Protein AF-A0A1C5NQP0-F1 (afdb_monomer_lite)

Foldseek 3Di:
DLVLQVVLVVVVVVCVVCVLVVQLVVQLVLLLLLLCLLCVLQVLDPVSVPSVVSSVVSNVRSPDQLVVSVVVSLVSLLVSLVSQDPLSNCLLNVVLVVLSVVLCVQCVRANPLQSVQLSCVSVLQNLQSLLLCLQPNDLSSLSSNLSSLLNNLSSNLSRVQVNPDAAPDPDPVVSSVVSSVVSNCCSVVPLLSVLLSVLSSQLSNQLNVQLPDPDVPSLLVSLVVSLVSSVVSVVVSCVPVVHDDDVVSSVVNSVSNSVSSVVCCSNPNAWDPVPWDFDWDDDPVDIDTDIDIDHDHPPPPPPPPPDPDD

Secondary structure (DSSP, 8-state):
-HHHHHHHHHHHHHHHHSHHHHHHHHHHHHHHHHHHHHHHH----TTTT-HHHHHHHHHHHHHS-HHHHHHHHHHHHHHHHHHH-HHHHHHHHHHHHHHHHHHHHH-TT-HHHHHHHHHHHHTT-THHHHHHHHHHS-TTHHHHHHHHHHHHHHHHHHHHHTTTPPP--SSHHHHHHHHHHHHHHHHHT-HHHHHHHHHHHHHHHHHHHHTTSS-TTHHHHHHHHHHHHHHHHHHHHHHHH-----HHHHHHHHHHHHHHHHHHHHHH--B-GGG-EEEEEE-SS-EEEEEE--B---------------

Sequence (310 aa):
MRLLLGIRDSLSRFYGEHDTVIRILAKFCMALCAFGMINASLGQVVILRNPLIVAALALLCAFLPSNSTVMIGAGMILIHFYGISPEAAIAGGGMLIVGMLLYFSIAPHSAVPLILTAITMHMGVPAMAAVLFGLVGGPLSAAGVIFGVFAYELTEVTNQMGGTLEATATDAAEAMMQKMTELMNAVMNNWEMLVMAIALAVLLWIVWLIRRMEIKYAWMTAAGVGLFLYVALRIAGSTFFGVSVQIVTMILDVIVAMLTAAAAQAFLFSLDYRRTENVRFEDDEYFYYVKAIPKRKVHRKKRSRRSERR

pLDDT: mean 87.23, std 13.38, range [35.28, 98.5]

Structure (mmCIF, N/CA/C/O backbone):
data_AF-A0A1C5NQP0-F1
#
_entry.id   AF-A0A1C5NQP0-F1
#
loop_
_atom_site.group_PDB
_atom_site.id
_atom_site.type_symbol
_atom_site.label_atom_id
_atom_site.label_alt_id
_atom_site.label_comp_id
_atom_site.label_asym_id
_atom_site.label_entity_id
_atom_site.label_seq_id
_atom_site.pdbx_PDB_ins_code
_atom_site.Cartn_x
_atom_site.Cartn_y
_atom_site.Cartn_z
_atom_site.occupancy
_atom_site.B_iso_or_equiv
_atom_site.auth_seq_id
_atom_site.auth_comp_id
_atom_site.auth_asym_id
_atom_site.auth_atom_id
_atom_site.pdbx_PDB_model_num
ATOM 1 N N . MET A 1 1 ? 5.255 -10.075 -28.790 1.00 58.28 1 MET A N 1
ATOM 2 C CA . MET A 1 1 ? 6.472 -9.246 -28.572 1.00 58.28 1 MET A CA 1
ATOM 3 C C . MET A 1 1 ? 6.502 -7.958 -29.403 1.00 58.28 1 MET A C 1
ATOM 5 O O . MET A 1 1 ? 6.540 -6.896 -28.805 1.00 58.28 1 MET A O 1
ATOM 9 N N . ARG A 1 2 ? 6.465 -8.001 -30.751 1.00 61.53 2 ARG A N 1
ATOM 10 C CA . ARG A 1 2 ? 6.465 -6.773 -31.587 1.00 61.53 2 ARG A CA 1
ATOM 11 C C . ARG A 1 2 ? 5.240 -5.875 -31.354 1.00 61.53 2 ARG A C 1
ATOM 13 O O . ARG A 1 2 ? 5.403 -4.666 -31.312 1.00 61.53 2 ARG A O 1
ATOM 20 N N . LEU A 1 3 ? 4.061 -6.471 -31.140 1.00 66.81 3 LEU A N 1
ATOM 21 C CA . LEU A 1 3 ? 2.824 -5.748 -30.818 1.00 66.81 3 LEU A CA 1
ATOM 22 C C . LEU A 1 3 ? 2.938 -4.984 -29.485 1.00 66.81 3 LEU A C 1
ATOM 24 O O . LEU A 1 3 ? 2.741 -3.780 -29.457 1.00 66.81 3 LEU A O 1
ATOM 28 N N . LEU A 1 4 ? 3.365 -5.664 -28.412 1.00 62.16 4 LEU A N 1
ATOM 29 C CA . LEU A 1 4 ? 3.584 -5.066 -27.085 1.00 62.16 4 LEU A CA 1
ATOM 30 C C . LEU A 1 4 ? 4.603 -3.918 -27.115 1.00 62.16 4 LEU A C 1
ATOM 32 O O . LEU A 1 4 ? 4.386 -2.888 -26.491 1.00 62.16 4 LEU A O 1
ATOM 36 N N . LEU A 1 5 ? 5.698 -4.072 -27.867 1.00 65.44 5 LEU A N 1
ATOM 37 C CA . LEU A 1 5 ? 6.701 -3.014 -28.019 1.00 65.44 5 LEU A CA 1
ATOM 38 C C . LEU A 1 5 ? 6.173 -1.826 -28.840 1.00 65.44 5 LEU A C 1
ATOM 40 O O . LEU A 1 5 ? 6.478 -0.687 -28.511 1.00 65.44 5 LEU A O 1
ATOM 44 N N . GLY A 1 6 ? 5.365 -2.076 -29.876 1.00 66.06 6 GLY A N 1
ATOM 45 C CA . GLY A 1 6 ? 4.714 -1.015 -30.652 1.00 66.06 6 GLY A CA 1
ATOM 46 C C . GLY A 1 6 ? 3.681 -0.238 -29.832 1.00 66.06 6 GLY A C 1
ATOM 47 O O . GLY A 1 6 ? 3.658 0.989 -29.893 1.00 66.06 6 GLY A O 1
ATOM 48 N N . ILE A 1 7 ? 2.887 -0.942 -29.016 1.00 66.81 7 ILE A N 1
ATOM 49 C CA . ILE A 1 7 ? 1.958 -0.335 -28.053 1.00 66.81 7 ILE A CA 1
ATOM 50 C C . ILE A 1 7 ? 2.742 0.505 -27.046 1.00 66.81 7 ILE A C 1
ATOM 52 O O . ILE A 1 7 ? 2.408 1.668 -26.863 1.00 66.81 7 ILE A O 1
ATOM 56 N N . ARG A 1 8 ? 3.823 -0.030 -26.461 1.00 69.44 8 ARG A N 1
ATOM 57 C CA . ARG A 1 8 ? 4.697 0.709 -25.539 1.00 69.44 8 ARG A CA 1
ATOM 58 C C . ARG A 1 8 ? 5.223 2.004 -26.158 1.00 69.44 8 ARG A C 1
ATOM 60 O O . ARG A 1 8 ? 5.069 3.051 -25.545 1.00 69.44 8 ARG A O 1
ATOM 67 N N . ASP A 1 9 ? 5.822 1.945 -27.349 1.00 67.25 9 ASP A N 1
ATOM 68 C CA . ASP A 1 9 ? 6.410 3.127 -27.996 1.00 67.25 9 ASP A CA 1
ATOM 69 C C . ASP A 1 9 ? 5.339 4.192 -28.309 1.00 67.25 9 ASP A C 1
ATOM 71 O O . ASP A 1 9 ? 5.604 5.389 -28.189 1.00 67.25 9 ASP A O 1
ATOM 75 N N . SER A 1 10 ? 4.122 3.770 -28.669 1.00 68.00 10 SER A N 1
ATOM 76 C CA . SER A 1 10 ? 2.980 4.672 -28.860 1.00 68.00 10 SER A CA 1
ATOM 77 C C . SER A 1 10 ? 2.501 5.277 -27.537 1.00 68.00 10 SER A C 1
ATOM 79 O O . SER A 1 10 ? 2.277 6.482 -27.459 1.00 68.00 10 SER A O 1
ATOM 81 N N . LEU A 1 11 ? 2.388 4.459 -26.488 1.00 64.31 11 LEU A N 1
ATOM 82 C CA . LEU A 1 11 ? 1.924 4.875 -25.166 1.00 64.31 11 LEU A CA 1
ATOM 83 C C . LEU A 1 11 ? 2.922 5.821 -24.492 1.00 64.31 11 LEU A C 1
ATOM 85 O O . LEU A 1 11 ? 2.514 6.800 -23.886 1.00 64.31 11 LEU A O 1
ATOM 89 N N . SER A 1 12 ? 4.228 5.578 -24.637 1.00 63.66 12 SER A N 1
ATOM 90 C CA . SER A 1 12 ? 5.273 6.465 -24.114 1.00 63.66 12 SER A CA 1
ATOM 91 C C . SER A 1 12 ? 5.278 7.831 -24.800 1.00 63.66 12 SER A C 1
ATOM 93 O O . SER A 1 12 ? 5.527 8.831 -24.135 1.00 63.66 12 SER A O 1
ATOM 95 N N . ARG A 1 13 ? 4.982 7.898 -26.107 1.00 68.62 13 ARG A N 1
ATOM 96 C CA . ARG A 1 13 ? 4.817 9.182 -26.813 1.00 68.62 13 ARG A CA 1
ATOM 97 C C . ARG A 1 13 ? 3.563 9.912 -26.359 1.00 68.62 13 ARG A C 1
ATOM 99 O O . ARG A 1 13 ? 3.653 11.077 -26.001 1.00 68.62 13 ARG A O 1
ATOM 106 N N . PHE A 1 14 ? 2.440 9.201 -26.291 1.00 66.69 14 PHE A N 1
ATOM 107 C CA . PHE A 1 14 ? 1.188 9.749 -25.777 1.00 66.69 14 PHE A CA 1
ATOM 108 C C . PHE A 1 14 ? 1.347 10.280 -24.345 1.00 66.69 14 PHE A C 1
ATOM 110 O O . PHE A 1 14 ? 0.898 11.383 -24.047 1.00 66.69 14 PHE A O 1
ATOM 117 N N . TYR A 1 15 ? 2.059 9.533 -23.493 1.00 63.78 15 TYR A N 1
ATOM 118 C CA . TYR A 1 15 ? 2.382 9.942 -22.131 1.00 63.78 15 TYR A CA 1
ATOM 119 C C . TYR A 1 15 ? 3.259 11.194 -22.100 1.00 63.78 15 TYR A C 1
ATOM 121 O O . TYR A 1 15 ? 2.971 12.104 -21.338 1.00 63.78 15 TYR A O 1
ATOM 129 N N . GLY A 1 16 ? 4.290 11.276 -22.945 1.00 65.69 16 GLY A N 1
ATOM 130 C CA . GLY A 1 16 ? 5.131 12.472 -23.041 1.00 65.69 16 GLY A CA 1
ATOM 131 C C . GLY A 1 16 ? 4.373 13.718 -23.516 1.00 65.69 16 GLY A C 1
ATOM 132 O O . GLY A 1 16 ? 4.643 14.810 -23.031 1.00 65.69 16 GLY A O 1
ATOM 133 N N . GLU A 1 17 ? 3.410 13.556 -24.426 1.00 73.31 17 GLU A N 1
ATOM 134 C CA . GLU A 1 17 ? 2.595 14.658 -24.960 1.00 73.31 17 GLU A CA 1
ATOM 135 C C . GLU A 1 17 ? 1.492 15.119 -23.987 1.00 73.31 17 GLU A C 1
ATOM 137 O O . GLU A 1 17 ? 1.162 16.301 -23.958 1.00 73.31 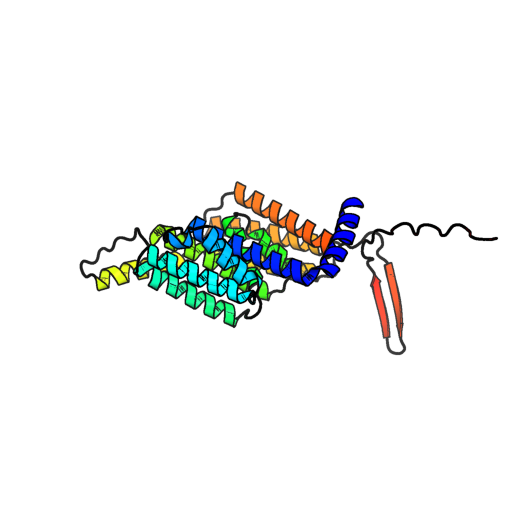17 GLU A O 1
ATOM 142 N N . HIS A 1 18 ? 0.943 14.215 -23.165 1.00 75.12 18 HIS A N 1
ATOM 143 C CA . HIS A 1 18 ? -0.211 14.477 -22.286 1.00 75.12 18 HIS A CA 1
ATOM 144 C C . HIS A 1 18 ? 0.089 14.256 -20.792 1.00 75.12 18 HIS A C 1
ATOM 146 O O . HIS A 1 18 ? -0.823 14.018 -19.998 1.00 75.12 18 HIS A O 1
ATOM 152 N N . ASP A 1 19 ? 1.358 14.339 -20.391 1.00 72.75 19 ASP A N 1
ATOM 153 C CA . ASP A 1 19 ? 1.868 13.983 -19.056 1.00 72.75 19 ASP A CA 1
ATOM 154 C C . ASP A 1 19 ? 1.068 14.635 -17.910 1.00 72.75 19 ASP A C 1
ATOM 156 O O . ASP A 1 19 ? 0.658 13.976 -16.954 1.00 72.75 19 ASP A O 1
ATOM 160 N N . THR A 1 20 ? 0.747 15.927 -18.033 1.00 74.62 20 THR A N 1
ATOM 161 C CA . THR A 1 20 ? -0.065 16.650 -17.040 1.00 74.62 20 THR A CA 1
ATOM 162 C C . THR A 1 20 ? -1.479 16.081 -16.913 1.00 74.62 20 THR A C 1
ATOM 164 O O . THR A 1 20 ? -1.934 15.833 -15.797 1.00 74.62 20 THR A O 1
ATOM 167 N N . VAL A 1 21 ? -2.159 15.824 -18.034 1.00 80.44 21 VAL A N 1
ATOM 168 C CA . VAL A 1 21 ? -3.533 15.290 -18.042 1.00 80.44 21 VAL A CA 1
ATOM 169 C C . VAL A 1 21 ? -3.559 13.875 -17.470 1.00 80.44 21 VAL A C 1
ATOM 171 O O . VAL A 1 21 ? -4.411 13.561 -16.640 1.00 80.44 21 VAL A O 1
ATOM 174 N N . ILE A 1 22 ? -2.594 13.034 -17.848 1.00 76.12 22 ILE A N 1
ATOM 175 C CA . ILE A 1 22 ? -2.514 11.651 -17.367 1.00 76.12 22 ILE A CA 1
ATOM 176 C C . ILE A 1 22 ? -2.226 11.612 -15.866 1.00 76.12 22 ILE A C 1
ATOM 178 O O . ILE A 1 22 ? -2.845 10.821 -15.156 1.00 76.12 22 ILE A O 1
ATOM 182 N N . ARG A 1 23 ? -1.349 12.483 -15.351 1.00 77.75 23 ARG A N 1
ATOM 183 C CA . ARG A 1 23 ? -1.104 12.583 -13.904 1.00 77.75 23 ARG A CA 1
ATOM 184 C C . ARG A 1 23 ? -2.352 12.990 -13.126 1.00 77.75 23 ARG A C 1
ATOM 186 O O . ARG A 1 23 ? -2.632 12.388 -12.090 1.00 77.75 23 ARG A O 1
ATOM 193 N N . ILE A 1 24 ? -3.091 13.990 -13.609 1.00 84.75 24 ILE A N 1
ATOM 194 C CA . ILE A 1 24 ? -4.342 14.435 -12.977 1.00 84.75 24 ILE A CA 1
ATOM 195 C C . ILE A 1 24 ? -5.353 13.284 -12.971 1.00 84.75 24 ILE A C 1
ATOM 197 O O . ILE A 1 24 ? -5.893 12.950 -11.917 1.00 84.75 24 ILE A O 1
ATOM 201 N N . LEU A 1 25 ? -5.545 12.621 -14.114 1.00 88.00 25 LEU A N 1
ATOM 202 C CA . LEU A 1 25 ? -6.479 11.504 -14.235 1.00 88.00 25 LEU A CA 1
ATOM 203 C C . LEU A 1 25 ? -6.081 10.314 -13.349 1.00 88.00 25 LEU A C 1
ATOM 205 O O . LEU A 1 25 ? -6.930 9.739 -12.677 1.00 88.00 25 LEU A O 1
ATOM 209 N N . ALA A 1 26 ? -4.793 9.971 -13.282 1.00 85.81 26 ALA A N 1
ATOM 210 C CA . ALA A 1 26 ? -4.306 8.893 -12.425 1.00 85.81 26 ALA A CA 1
ATOM 211 C C . ALA A 1 26 ? -4.559 9.183 -10.938 1.00 85.81 26 ALA A C 1
ATOM 213 O O . ALA A 1 26 ? -4.987 8.295 -10.201 1.00 85.81 26 ALA A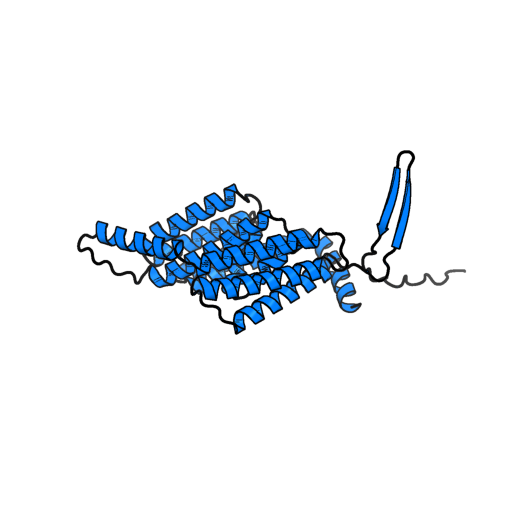 O 1
ATOM 214 N N . LYS A 1 27 ? -4.343 10.430 -10.498 1.00 90.19 27 LYS A N 1
ATOM 215 C CA . LYS A 1 27 ? -4.638 10.853 -9.121 1.00 90.19 27 LYS A CA 1
ATOM 216 C C . LYS A 1 27 ? -6.132 10.824 -8.824 1.00 90.19 27 LYS A C 1
ATOM 218 O O . LYS A 1 27 ? -6.508 10.334 -7.765 1.00 90.19 27 LYS A O 1
ATOM 223 N N . PHE A 1 28 ? -6.960 11.278 -9.766 1.00 94.00 28 PHE A N 1
ATOM 224 C CA . PHE A 1 28 ? -8.413 11.166 -9.666 1.00 94.00 28 PHE A CA 1
ATOM 225 C C . PHE A 1 28 ? -8.850 9.709 -9.483 1.00 94.00 28 PHE A C 1
ATOM 227 O O . PHE A 1 28 ? -9.529 9.396 -8.511 1.00 94.00 28 PHE A O 1
ATOM 234 N N . CYS A 1 29 ? -8.421 8.807 -10.371 1.00 94.75 29 CYS A N 1
ATOM 235 C CA . CYS A 1 29 ? -8.787 7.393 -10.306 1.00 94.75 29 CYS A CA 1
ATOM 236 C C . CYS A 1 29 ? -8.301 6.732 -9.012 1.00 94.75 29 CYS A C 1
ATOM 238 O O . CYS A 1 29 ? -9.052 5.997 -8.382 1.00 94.75 29 CYS A O 1
ATOM 240 N N . MET A 1 30 ? -7.069 7.018 -8.586 1.00 94.38 30 MET A N 1
ATOM 241 C CA . MET A 1 30 ? -6.519 6.491 -7.337 1.00 94.38 30 MET A CA 1
ATOM 242 C C . MET A 1 30 ? -7.317 6.969 -6.117 1.00 94.38 30 MET A C 1
ATOM 244 O O . MET A 1 30 ? -7.661 6.153 -5.265 1.00 94.38 30 MET A O 1
ATOM 248 N N . ALA A 1 31 ? -7.641 8.264 -6.043 1.00 96.56 31 ALA A N 1
ATOM 249 C CA . ALA A 1 31 ? -8.459 8.815 -4.966 1.00 96.56 31 ALA A CA 1
ATOM 250 C C . ALA A 1 31 ? -9.881 8.233 -4.983 1.00 96.56 31 ALA A C 1
ATOM 252 O O . ALA A 1 31 ? -10.393 7.840 -3.940 1.00 96.56 31 ALA A O 1
ATOM 253 N N . LEU A 1 32 ? -10.490 8.104 -6.165 1.00 96.81 32 LEU A N 1
ATOM 254 C CA . LEU A 1 32 ? -11.824 7.529 -6.331 1.00 96.81 32 LEU A CA 1
ATOM 255 C C . LEU A 1 32 ? -11.874 6.071 -5.858 1.00 96.81 32 LEU A C 1
ATOM 257 O O . LEU A 1 32 ? -12.787 5.706 -5.122 1.00 96.81 32 LEU A O 1
ATOM 261 N N . CYS A 1 33 ? -10.884 5.256 -6.234 1.00 96.12 33 CYS A N 1
ATOM 262 C CA . CYS A 1 33 ? -10.774 3.876 -5.765 1.00 96.12 33 CYS A CA 1
ATOM 263 C C . CYS A 1 33 ? -10.589 3.814 -4.245 1.00 96.12 33 CYS A C 1
ATOM 265 O O . CYS A 1 33 ? -11.305 3.069 -3.582 1.00 96.12 33 CYS A O 1
ATOM 267 N N . ALA A 1 34 ? -9.675 4.617 -3.689 1.00 96.25 34 ALA A N 1
ATOM 268 C CA . ALA A 1 34 ? -9.415 4.639 -2.252 1.00 96.25 34 ALA A CA 1
ATOM 269 C C . ALA A 1 34 ? -10.665 5.031 -1.450 1.00 96.25 34 ALA A C 1
ATOM 271 O O . ALA A 1 34 ? -11.071 4.313 -0.541 1.00 96.25 34 ALA A O 1
ATOM 272 N N . PHE A 1 35 ? -11.318 6.138 -1.814 1.00 96.75 35 PHE A N 1
ATOM 273 C CA . PHE A 1 35 ? -12.513 6.619 -1.117 1.00 96.75 35 PHE A CA 1
ATOM 274 C C . PHE A 1 35 ? -13.714 5.690 -1.321 1.00 96.75 35 PHE A C 1
ATOM 276 O O . PHE A 1 35 ? -14.499 5.483 -0.397 1.00 96.75 35 PHE A O 1
ATOM 283 N N . GLY A 1 36 ? -13.835 5.084 -2.506 1.00 94.88 36 GLY A N 1
ATOM 284 C CA . GLY A 1 36 ? -14.828 4.048 -2.776 1.00 94.88 36 GLY A CA 1
ATOM 285 C C . GLY A 1 36 ? -14.655 2.825 -1.872 1.00 94.88 36 GLY A C 1
ATOM 286 O O . GLY A 1 36 ? -15.639 2.346 -1.318 1.00 94.88 36 GLY A O 1
ATOM 287 N N . MET A 1 37 ? -13.419 2.360 -1.669 1.00 94.06 37 MET A N 1
ATOM 288 C CA . MET A 1 37 ? -13.118 1.219 -0.794 1.00 94.06 37 MET A CA 1
ATOM 289 C C . MET A 1 37 ? -13.332 1.530 0.686 1.00 94.06 37 MET A C 1
ATOM 291 O O . MET A 1 37 ? -13.937 0.718 1.381 1.00 94.06 37 MET A O 1
ATOM 295 N N . ILE A 1 38 ? -12.940 2.725 1.143 1.00 95.12 38 ILE A N 1
ATOM 296 C CA . ILE A 1 38 ? -13.244 3.196 2.504 1.00 95.12 38 ILE A CA 1
ATOM 297 C C . ILE A 1 38 ? -14.755 3.119 2.753 1.00 95.12 38 ILE A C 1
ATOM 299 O O . ILE A 1 38 ? -15.194 2.566 3.755 1.00 95.12 38 ILE A O 1
ATOM 303 N N . ASN A 1 39 ? -15.567 3.614 1.816 1.00 93.75 39 ASN A N 1
ATOM 304 C CA . ASN A 1 39 ? -17.022 3.562 1.941 1.00 93.75 39 ASN A CA 1
ATOM 305 C C . ASN A 1 39 ? -17.614 2.156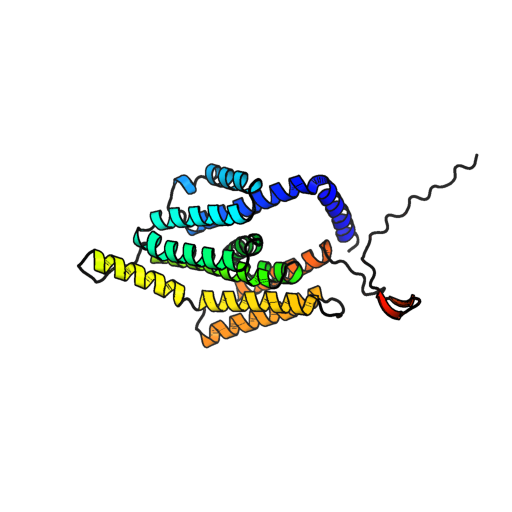 1.828 1.00 93.75 39 ASN A C 1
ATOM 307 O O . ASN A 1 39 ? -18.664 1.910 2.414 1.00 93.75 39 ASN A O 1
ATOM 311 N N . ALA A 1 40 ? -16.993 1.270 1.050 1.00 90.00 40 ALA A N 1
ATOM 312 C CA . ALA A 1 40 ? -17.444 -0.109 0.911 1.00 90.00 40 ALA A CA 1
ATOM 313 C C . ALA A 1 40 ? -17.181 -0.931 2.183 1.00 90.00 40 ALA A C 1
ATOM 315 O O . ALA A 1 40 ? -17.988 -1.797 2.502 1.00 90.00 40 ALA A O 1
ATOM 316 N N . SER A 1 41 ? -16.084 -0.650 2.895 1.00 89.50 41 SER A N 1
ATOM 317 C CA . SER A 1 41 ? -15.752 -1.306 4.166 1.00 89.50 41 SER A CA 1
ATOM 318 C C . SER A 1 41 ? -16.560 -0.721 5.331 1.00 89.50 41 SER A C 1
ATOM 320 O O . SER A 1 41 ? -17.210 -1.463 6.059 1.00 89.50 41 SER A O 1
ATOM 322 N N . LEU A 1 42 ? -16.595 0.609 5.470 1.00 90.94 42 LEU A N 1
ATOM 323 C CA . LEU A 1 42 ? -17.210 1.298 6.607 1.00 90.94 42 LEU A CA 1
ATOM 324 C C . LEU A 1 42 ? -18.696 1.635 6.362 1.00 90.94 42 LEU A C 1
ATOM 326 O O . LEU A 1 42 ? -19.598 1.002 6.905 1.00 90.94 42 LEU A O 1
ATOM 330 N N . GLY A 1 43 ? -18.978 2.638 5.528 1.00 85.88 43 GLY A N 1
ATOM 331 C CA . GLY A 1 43 ? -20.331 2.915 5.024 1.00 85.88 43 GLY A CA 1
ATOM 332 C C . GLY A 1 43 ? -21.386 3.411 6.033 1.00 85.88 43 GLY A C 1
ATOM 333 O O . GLY A 1 43 ? -22.564 3.479 5.662 1.00 85.88 43 GLY A O 1
ATOM 334 N N . GLN A 1 44 ? -21.004 3.792 7.257 1.00 88.12 44 GLN A N 1
ATOM 335 C CA . GLN A 1 44 ? -21.911 4.206 8.342 1.00 88.12 44 GLN A CA 1
ATOM 336 C C . GLN A 1 44 ? -22.539 5.575 8.074 1.00 88.12 44 GLN A C 1
ATOM 338 O O . GLN A 1 44 ? -23.724 5.789 8.334 1.00 88.12 44 GLN A O 1
ATOM 343 N N . VAL A 1 45 ? -21.769 6.517 7.520 1.00 91.19 45 VAL A N 1
ATOM 344 C CA . VAL A 1 45 ? -22.243 7.889 7.288 1.00 91.19 45 VAL A CA 1
ATOM 345 C C . VAL A 1 45 ? -22.890 8.026 5.907 1.00 91.19 45 VAL A C 1
ATOM 347 O O . VAL A 1 45 ? -22.223 7.992 4.871 1.00 91.19 45 VAL A O 1
ATOM 350 N N . VAL A 1 46 ? -24.210 8.256 5.893 1.00 89.44 46 VAL A N 1
ATOM 351 C CA . VAL A 1 46 ? -25.050 8.308 4.676 1.00 89.44 46 VAL A CA 1
ATOM 352 C C . VAL A 1 46 ? -24.568 9.345 3.658 1.00 89.44 46 VAL A C 1
ATOM 354 O O . VAL A 1 46 ? -24.552 9.062 2.461 1.00 89.44 46 VAL A O 1
ATOM 357 N N . ILE A 1 47 ? -24.147 10.529 4.115 1.00 88.56 47 ILE A N 1
ATOM 358 C CA . ILE A 1 47 ? -23.663 11.604 3.233 1.00 88.56 47 ILE A CA 1
ATOM 359 C C . ILE A 1 47 ? -22.413 11.144 2.474 1.00 88.56 47 ILE A C 1
ATOM 361 O O . ILE A 1 47 ? -22.338 11.299 1.257 1.00 88.56 47 ILE A O 1
ATOM 365 N N . LEU A 1 48 ? -21.458 10.516 3.165 1.00 88.50 48 LEU A N 1
ATOM 366 C CA . LEU A 1 48 ? -20.221 10.042 2.544 1.00 88.50 48 LEU A CA 1
ATOM 367 C C . LEU A 1 48 ? -20.442 8.845 1.618 1.00 88.50 48 LEU A C 1
ATOM 369 O O . LEU A 1 48 ? -19.625 8.623 0.731 1.00 88.50 48 LEU A O 1
ATOM 373 N N . ARG A 1 49 ? -21.564 8.127 1.746 1.00 88.94 49 ARG A N 1
ATOM 374 C CA . ARG A 1 49 ? -21.950 7.043 0.831 1.00 88.94 49 ARG A CA 1
ATOM 375 C C . ARG A 1 49 ? -22.447 7.545 -0.529 1.00 88.94 49 ARG A C 1
ATOM 377 O O . ARG A 1 49 ? -22.542 6.755 -1.467 1.00 88.94 49 ARG A O 1
ATOM 384 N N . ASN A 1 50 ? -22.769 8.834 -0.667 1.00 92.88 50 ASN A N 1
ATOM 385 C CA . ASN A 1 50 ? -23.229 9.381 -1.940 1.00 92.88 50 ASN A CA 1
ATOM 386 C C . ASN A 1 50 ? -22.082 9.375 -2.974 1.00 92.88 50 ASN A C 1
ATOM 388 O O . ASN A 1 50 ? -21.104 10.107 -2.795 1.00 92.88 50 ASN A O 1
ATOM 392 N N . PRO A 1 51 ? -22.198 8.624 -4.088 1.00 91.62 51 PRO A N 1
ATOM 393 C CA . PRO A 1 51 ? -21.121 8.498 -5.070 1.00 91.62 51 PRO A CA 1
ATOM 394 C C . PRO A 1 51 ? -20.729 9.837 -5.706 1.00 91.62 51 PRO A C 1
ATOM 396 O O . PRO A 1 51 ? -19.574 10.007 -6.089 1.00 91.62 51 PRO A O 1
ATOM 399 N N . LEU A 1 52 ? -21.646 10.809 -5.778 1.00 94.56 52 LEU A N 1
ATOM 400 C CA . LEU A 1 52 ? -21.341 12.149 -6.286 1.00 94.56 52 LEU A CA 1
ATOM 401 C C . LEU A 1 52 ? -20.414 12.919 -5.341 1.00 94.56 52 LEU A C 1
ATOM 403 O O . LEU A 1 52 ? -19.505 13.603 -5.804 1.00 94.56 52 LEU A O 1
ATOM 407 N N . ILE A 1 53 ? -20.604 12.777 -4.025 1.00 94.12 53 ILE A N 1
ATOM 408 C CA . ILE A 1 53 ? -19.744 13.414 -3.017 1.00 94.12 53 ILE A CA 1
ATOM 409 C C . ILE A 1 53 ? -18.352 12.781 -3.052 1.00 94.12 53 ILE A C 1
ATOM 411 O O . ILE A 1 53 ? -17.349 13.493 -3.082 1.00 94.12 53 ILE A O 1
ATOM 415 N N . VAL A 1 54 ? -18.282 11.453 -3.143 1.00 94.94 54 VAL A N 1
ATOM 416 C CA . VAL A 1 54 ? -17.015 10.716 -3.279 1.00 94.94 54 VAL A CA 1
ATOM 417 C C . VAL A 1 54 ? -16.270 11.125 -4.548 1.00 94.94 54 VAL A C 1
ATOM 419 O O . VAL A 1 54 ? -15.072 11.403 -4.501 1.00 94.94 54 VAL A O 1
ATOM 422 N N . ALA A 1 55 ? -16.978 11.213 -5.676 1.00 95.25 55 ALA A N 1
ATOM 423 C CA . ALA A 1 55 ? -16.402 11.653 -6.940 1.00 95.25 55 ALA A CA 1
ATOM 424 C C . ALA A 1 55 ? -15.920 13.109 -6.877 1.00 95.25 55 ALA A C 1
ATOM 426 O O . ALA A 1 55 ? -14.848 13.411 -7.397 1.00 95.25 55 ALA A O 1
ATOM 427 N N . ALA A 1 56 ? -16.654 13.999 -6.203 1.00 96.19 56 ALA A N 1
ATOM 428 C CA . ALA A 1 56 ? -16.234 15.384 -6.003 1.00 96.19 56 ALA A CA 1
ATOM 429 C C . ALA A 1 56 ? -14.958 15.483 -5.147 1.00 96.19 56 ALA A C 1
ATOM 431 O O . ALA A 1 56 ? -14.029 16.202 -5.517 1.00 96.19 56 ALA A O 1
ATOM 432 N N . LEU A 1 57 ? -14.868 14.718 -4.051 1.00 95.81 57 LEU A N 1
ATOM 433 C CA . LEU A 1 57 ? -13.658 14.641 -3.222 1.00 95.81 57 LEU A CA 1
ATOM 434 C C . LEU A 1 57 ? -12.470 14.072 -4.009 1.00 95.81 57 LEU A C 1
ATOM 436 O O . LEU A 1 57 ? -11.371 14.623 -3.957 1.00 95.81 57 LEU A O 1
ATOM 440 N N . ALA A 1 58 ? -12.683 13.010 -4.788 1.00 96.62 58 ALA A N 1
ATOM 441 C CA . ALA A 1 58 ? -11.646 12.442 -5.644 1.00 96.62 58 ALA A CA 1
ATOM 442 C C . ALA A 1 58 ? -11.178 13.436 -6.722 1.00 96.62 58 ALA A C 1
ATOM 444 O O . ALA A 1 58 ? -9.979 13.535 -7.000 1.00 96.62 58 ALA A O 1
ATOM 445 N N . LEU A 1 59 ? -12.106 14.201 -7.310 1.00 96.31 59 LEU A N 1
ATOM 446 C CA . LEU A 1 59 ? -11.801 15.238 -8.298 1.00 96.31 59 LEU A CA 1
ATOM 447 C C . LEU A 1 59 ? -10.974 16.362 -7.681 1.00 96.31 59 LEU A C 1
ATOM 449 O O . LEU A 1 59 ? -9.993 16.791 -8.284 1.00 96.31 59 LEU A O 1
ATOM 453 N N . LEU A 1 60 ? -11.306 16.781 -6.461 1.00 96.12 60 LEU A N 1
ATOM 454 C CA . LEU A 1 60 ? -10.495 17.725 -5.699 1.00 96.12 60 LEU A CA 1
ATOM 455 C C . LEU A 1 60 ? -9.062 17.183 -5.526 1.00 96.12 60 LEU A C 1
ATOM 457 O O . LEU A 1 60 ? -8.095 17.855 -5.893 1.00 96.12 60 LEU A O 1
ATOM 461 N N . CYS A 1 61 ? -8.907 15.931 -5.082 1.00 94.81 61 CYS A N 1
ATOM 462 C CA . CYS A 1 61 ? -7.599 15.277 -4.925 1.00 94.81 61 CYS A CA 1
ATOM 463 C C . CYS A 1 61 ? -6.774 15.187 -6.220 1.00 94.81 61 CYS A C 1
ATOM 465 O O . CYS A 1 61 ? -5.541 15.147 -6.163 1.00 94.81 61 CYS A O 1
ATOM 467 N N . ALA A 1 62 ? -7.415 15.199 -7.391 1.00 92.12 62 ALA A N 1
ATOM 468 C CA . ALA A 1 62 ? -6.725 15.190 -8.679 1.00 92.12 62 ALA A CA 1
ATOM 469 C C . ALA A 1 62 ? -5.788 16.403 -8.845 1.00 92.12 62 ALA A C 1
ATOM 471 O O . ALA A 1 62 ? -4.692 16.276 -9.405 1.00 92.12 62 ALA A O 1
ATOM 472 N N . PHE A 1 63 ? -6.168 17.553 -8.280 1.00 91.88 63 PHE A N 1
ATOM 473 C CA . PHE A 1 63 ? -5.418 18.809 -8.365 1.00 91.88 63 PHE A CA 1
ATOM 474 C C . PHE A 1 63 ? -4.482 19.053 -7.168 1.00 91.88 63 PHE A C 1
ATOM 476 O O . PHE A 1 63 ? -3.481 19.749 -7.319 1.00 91.88 63 PHE A O 1
ATOM 483 N N . LEU A 1 64 ? -4.734 18.439 -6.006 1.00 92.06 64 LEU A N 1
ATOM 484 C CA . LEU A 1 64 ? -3.917 18.619 -4.792 1.00 92.06 64 LEU A CA 1
ATOM 485 C C . LEU A 1 64 ? -2.679 17.705 -4.749 1.00 92.06 64 LEU A C 1
ATOM 487 O O . LEU A 1 64 ? -2.670 16.666 -5.402 1.00 92.06 64 LEU A O 1
ATOM 491 N N . PRO A 1 65 ? -1.630 18.010 -3.964 1.00 89.88 65 PRO A N 1
ATOM 492 C CA . PRO A 1 65 ? -0.518 17.082 -3.735 1.00 89.88 65 PRO A CA 1
ATOM 493 C C . PRO A 1 65 ? -0.995 15.687 -3.297 1.00 89.88 65 PRO A C 1
ATOM 495 O O . PRO A 1 65 ? -1.987 15.555 -2.586 1.00 89.88 65 PRO A O 1
ATOM 498 N N . SER A 1 66 ? -0.280 14.622 -3.677 1.00 85.88 66 SER A N 1
ATOM 499 C CA . SER A 1 66 ? -0.724 13.242 -3.405 1.00 85.88 66 SER A CA 1
ATOM 500 C C . SER A 1 66 ? -0.940 12.952 -1.910 1.00 85.88 66 SER A C 1
ATOM 502 O O . SER A 1 66 ? -1.848 12.205 -1.558 1.00 85.88 66 SER A O 1
ATOM 504 N N . ASN A 1 67 ? -0.182 13.598 -1.018 1.00 91.12 67 ASN A N 1
ATOM 505 C CA . ASN A 1 67 ? -0.376 13.491 0.434 1.00 91.12 67 ASN A CA 1
ATOM 506 C C . ASN A 1 67 ? -1.726 14.042 0.907 1.00 91.12 67 ASN A C 1
ATOM 508 O O . ASN A 1 67 ? -2.265 13.564 1.900 1.00 91.12 67 ASN A O 1
ATOM 512 N N . SER A 1 68 ? -2.308 15.009 0.198 1.00 92.06 68 SER A N 1
ATOM 513 C CA . SER A 1 68 ? -3.643 15.514 0.521 1.00 92.06 68 SER A CA 1
ATOM 514 C C . SER A 1 68 ? -4.711 14.438 0.330 1.00 92.06 68 SER A C 1
ATOM 516 O O . SER A 1 68 ? -5.696 14.441 1.055 1.00 92.06 68 SER A O 1
ATOM 518 N N . THR A 1 69 ? -4.501 13.481 -0.583 1.00 95.00 69 THR A N 1
ATOM 519 C CA . THR A 1 69 ? -5.408 12.327 -0.739 1.00 95.00 69 THR A CA 1
ATOM 520 C C . THR A 1 69 ? -5.386 11.447 0.509 1.00 95.00 69 THR A C 1
ATOM 522 O O . THR A 1 69 ? -6.435 11.033 0.986 1.00 95.00 69 THR A O 1
ATOM 525 N N . VAL A 1 70 ? -4.196 11.225 1.079 1.00 95.50 70 VAL A N 1
ATOM 526 C CA . VAL A 1 70 ? -4.010 10.478 2.333 1.00 95.50 70 VAL A CA 1
ATOM 527 C C . VAL A 1 70 ? -4.701 11.202 3.494 1.00 95.50 70 VAL A C 1
ATOM 529 O O . VAL A 1 70 ? -5.444 10.582 4.247 1.00 95.50 70 VAL A O 1
ATOM 532 N N . MET A 1 71 ? -4.541 12.526 3.587 1.00 95.25 71 MET A N 1
ATOM 533 C CA . MET A 1 71 ? -5.181 13.348 4.621 1.00 95.25 71 MET A CA 1
ATOM 534 C C . MET A 1 71 ? -6.716 13.333 4.530 1.00 95.25 71 MET A C 1
ATOM 536 O O . MET A 1 71 ? -7.396 13.146 5.535 1.00 95.25 71 MET A O 1
ATOM 540 N N . ILE A 1 72 ? -7.264 13.504 3.321 1.00 96.50 72 ILE A N 1
ATOM 541 C CA . ILE A 1 72 ? -8.714 13.481 3.078 1.00 96.50 72 ILE A CA 1
ATOM 542 C C . ILE A 1 72 ? -9.274 12.082 3.356 1.00 96.50 72 ILE A C 1
ATOM 544 O O . ILE A 1 72 ? -10.303 11.965 4.016 1.00 96.50 72 ILE A O 1
ATOM 548 N N . GLY A 1 73 ? -8.575 11.025 2.930 1.00 96.38 73 GLY A N 1
ATOM 549 C CA . GLY A 1 73 ? -8.949 9.642 3.230 1.00 96.38 73 GLY A CA 1
ATOM 550 C C . GLY A 1 73 ? -8.975 9.355 4.731 1.00 96.38 73 GLY A C 1
ATOM 551 O O . GLY A 1 73 ? -9.951 8.800 5.224 1.00 96.38 73 GLY A O 1
ATOM 552 N N . ALA A 1 74 ? -7.966 9.807 5.479 1.00 96.44 74 ALA A N 1
ATOM 553 C CA . ALA A 1 74 ? -7.963 9.685 6.936 1.00 96.44 74 ALA A CA 1
ATOM 554 C C . ALA A 1 74 ? -9.116 10.463 7.587 1.00 96.44 74 ALA A C 1
ATOM 556 O O . ALA A 1 74 ? -9.770 9.942 8.485 1.00 96.44 74 ALA A O 1
ATOM 557 N N . GLY A 1 75 ? -9.428 11.666 7.095 1.00 96.44 75 GLY A N 1
ATOM 558 C CA . GLY A 1 75 ? -10.608 12.417 7.530 1.00 96.44 75 GLY A CA 1
ATOM 559 C C . GLY A 1 75 ? -11.917 11.658 7.287 1.00 96.44 75 GLY A C 1
ATOM 560 O O . GLY A 1 75 ? -12.771 11.615 8.168 1.00 96.44 75 GLY A O 1
ATOM 561 N N . MET A 1 76 ? -12.060 11.003 6.130 1.00 96.25 76 MET A N 1
ATOM 562 C CA . MET A 1 76 ? -13.218 10.148 5.847 1.00 96.25 76 MET A CA 1
ATOM 563 C C . MET A 1 76 ? -13.314 8.960 6.811 1.00 96.25 76 MET A C 1
ATOM 565 O O . MET A 1 76 ? -14.402 8.685 7.312 1.00 96.25 76 MET A O 1
ATOM 569 N N . ILE A 1 77 ? -12.195 8.283 7.092 1.00 97.06 77 ILE A N 1
ATOM 570 C CA . ILE A 1 77 ? -12.149 7.170 8.053 1.00 97.06 77 ILE A CA 1
ATOM 571 C C . ILE A 1 77 ? -12.570 7.654 9.447 1.00 97.06 77 ILE A C 1
ATOM 573 O O . ILE A 1 77 ? -13.425 7.031 10.067 1.00 97.06 77 ILE A O 1
ATOM 577 N N . LEU A 1 78 ? -12.058 8.801 9.912 1.00 96.31 78 LEU A N 1
ATOM 578 C CA . LEU A 1 78 ? -12.430 9.385 11.209 1.00 96.31 78 LEU A CA 1
ATOM 579 C C . LEU A 1 78 ? -13.930 9.689 11.314 1.00 96.31 78 LEU A C 1
ATOM 581 O O . LEU A 1 78 ? -14.548 9.396 12.337 1.00 96.31 78 LEU A O 1
ATOM 585 N N . ILE A 1 79 ? -14.523 10.258 10.261 1.00 96.12 79 ILE A N 1
ATOM 586 C CA . ILE A 1 79 ? -15.962 10.558 10.226 1.00 96.12 79 ILE A CA 1
ATOM 587 C C . ILE A 1 79 ? -16.788 9.269 10.322 1.00 96.12 79 ILE A C 1
ATOM 589 O O . ILE A 1 79 ? -17.782 9.229 11.046 1.00 96.12 79 ILE A O 1
ATOM 593 N N . HIS A 1 80 ? -16.377 8.209 9.629 1.00 95.44 80 HIS A N 1
ATOM 594 C CA . HIS A 1 80 ? -17.046 6.911 9.715 1.00 95.44 80 HIS A CA 1
ATOM 595 C C . HIS A 1 80 ? -16.846 6.229 11.068 1.00 95.44 80 HIS A C 1
ATOM 597 O O . HIS A 1 80 ? -17.812 5.691 11.596 1.00 95.44 80 HIS A O 1
ATOM 603 N N . PHE A 1 81 ? -15.658 6.311 11.674 1.00 95.50 81 PHE A N 1
ATOM 604 C CA . PHE A 1 81 ? -15.430 5.807 13.033 1.00 95.50 81 PHE A CA 1
ATOM 605 C C . PHE A 1 81 ? -16.349 6.485 14.049 1.00 95.50 81 PHE A C 1
ATOM 607 O O . PHE A 1 81 ? -16.935 5.805 14.884 1.00 95.50 81 PHE A O 1
ATOM 614 N N . TYR A 1 82 ? -16.560 7.796 13.923 1.00 93.75 82 TYR A N 1
ATOM 615 C CA . TYR A 1 82 ? -17.561 8.507 14.722 1.00 93.75 82 TYR A CA 1
ATOM 616 C C . TYR A 1 82 ? -18.994 8.043 14.444 1.00 93.75 82 TYR A C 1
ATOM 618 O O . TYR A 1 82 ? -19.812 7.990 15.358 1.00 93.75 82 TYR A O 1
ATOM 626 N N . GLY A 1 83 ? -19.293 7.666 13.200 1.00 92.25 83 GLY A N 1
ATOM 627 C CA . GLY A 1 83 ? -20.561 7.034 12.838 1.00 92.25 83 GLY A CA 1
ATOM 628 C C . GLY A 1 83 ? -20.765 5.635 13.434 1.00 92.25 83 GLY A C 1
ATOM 629 O O . GLY A 1 83 ? -21.912 5.210 13.541 1.00 92.25 83 GLY A O 1
ATOM 630 N N . ILE A 1 84 ? -19.694 4.930 13.819 1.00 91.62 84 ILE A N 1
ATOM 631 C CA . ILE A 1 84 ? -19.766 3.640 14.524 1.00 91.62 84 ILE A CA 1
ATOM 632 C C . ILE A 1 84 ? -20.082 3.873 16.002 1.00 91.62 84 ILE A C 1
ATOM 634 O O . ILE A 1 84 ? -21.103 3.403 16.500 1.00 91.62 84 ILE A O 1
ATOM 638 N N . SER A 1 85 ? -19.191 4.576 16.705 1.00 90.81 85 SER A N 1
ATOM 639 C CA . SER A 1 85 ? -19.332 4.909 18.124 1.00 90.81 85 SER A CA 1
ATOM 640 C C . SER A 1 85 ? -18.307 5.979 18.540 1.00 90.81 85 SER A C 1
ATOM 642 O O . SER A 1 85 ? -17.245 6.105 17.916 1.00 90.81 85 SER A O 1
ATOM 644 N N . PRO A 1 86 ? -18.572 6.763 19.603 1.00 89.69 86 PRO A N 1
ATOM 645 C CA . PRO A 1 86 ? -17.587 7.701 20.147 1.00 89.69 86 PRO A CA 1
ATOM 646 C C . PRO A 1 86 ? -16.272 7.023 20.560 1.00 89.69 86 PRO A C 1
ATOM 648 O O . PRO A 1 86 ? -15.193 7.577 20.351 1.00 89.69 86 PRO A O 1
ATOM 651 N N . GLU A 1 87 ? -16.344 5.812 21.107 1.00 89.38 87 GLU A N 1
ATOM 652 C CA . GLU A 1 87 ? -15.192 5.022 21.537 1.00 89.38 87 GLU A CA 1
ATOM 653 C C . GLU A 1 87 ? -14.329 4.605 20.345 1.00 89.38 87 GLU A C 1
ATOM 655 O O . GLU A 1 87 ? -13.107 4.770 20.386 1.00 89.38 87 GLU A O 1
ATOM 660 N N . ALA A 1 88 ? -14.955 4.143 19.257 1.00 91.38 88 ALA A N 1
ATOM 661 C CA . ALA A 1 88 ? -14.270 3.820 18.008 1.00 91.38 88 ALA A CA 1
ATOM 662 C C . ALA A 1 88 ? -13.570 5.048 17.407 1.00 91.38 88 ALA A C 1
ATOM 664 O O . ALA A 1 88 ? -12.429 4.952 16.947 1.00 91.38 88 ALA A O 1
ATOM 665 N N . ALA A 1 89 ? -14.212 6.219 17.456 1.00 93.19 89 ALA A N 1
ATOM 666 C CA . ALA A 1 89 ? -13.613 7.465 16.988 1.00 93.19 89 ALA A CA 1
ATOM 667 C C . ALA A 1 89 ? -12.359 7.848 17.776 1.00 93.19 89 ALA A C 1
ATOM 669 O O . ALA A 1 89 ? -11.367 8.260 17.177 1.00 93.19 89 ALA A O 1
ATOM 670 N N . ILE A 1 90 ? -12.381 7.710 19.103 1.00 93.00 90 ILE A N 1
ATOM 671 C CA . ILE A 1 90 ? -11.243 8.111 19.936 1.00 93.00 90 ILE A CA 1
ATOM 672 C C . ILE A 1 90 ? -10.126 7.071 19.858 1.00 93.00 90 ILE A C 1
ATOM 674 O O . ILE A 1 90 ? -8.986 7.430 19.566 1.00 93.00 90 ILE A O 1
ATOM 678 N N . ALA A 1 91 ? -10.429 5.792 20.083 1.00 93.69 91 ALA A N 1
ATOM 679 C CA . ALA A 1 91 ? -9.418 4.737 20.077 1.00 93.69 91 ALA A CA 1
ATOM 680 C C . ALA A 1 91 ? -8.884 4.482 18.659 1.00 93.69 91 ALA A C 1
ATOM 682 O O . ALA A 1 91 ? -7.692 4.663 18.403 1.00 93.69 91 ALA A O 1
ATOM 683 N N . GLY A 1 92 ? -9.763 4.151 17.709 1.00 94.75 92 GLY A N 1
ATOM 684 C CA . GLY A 1 92 ? -9.372 3.902 16.322 1.00 94.75 92 GLY A CA 1
ATOM 685 C C . GLY A 1 92 ? -8.824 5.157 15.641 1.00 94.75 92 GLY A C 1
ATOM 686 O O . GLY A 1 92 ? -7.784 5.116 14.982 1.00 94.75 92 GLY A O 1
ATOM 687 N N . GLY A 1 93 ? -9.467 6.308 15.846 1.00 95.56 93 GLY A N 1
ATOM 688 C CA . GLY A 1 93 ? -9.004 7.570 15.269 1.00 95.56 93 GLY A CA 1
ATOM 689 C C . GLY A 1 93 ? -7.693 8.070 15.870 1.00 95.56 93 GLY A C 1
ATOM 690 O O . GLY A 1 93 ? -6.831 8.550 15.134 1.00 95.56 93 GLY A O 1
ATOM 691 N N . GLY A 1 94 ? -7.488 7.891 17.176 1.00 96.38 94 GLY A N 1
ATOM 692 C CA . GLY A 1 94 ? -6.213 8.172 17.834 1.00 96.38 94 GLY A CA 1
ATOM 693 C C . GLY A 1 94 ? -5.076 7.335 17.249 1.00 96.38 94 GLY A C 1
ATOM 694 O O . GLY A 1 94 ? -4.035 7.883 16.877 1.00 96.38 94 GLY A O 1
ATOM 695 N N . MET A 1 95 ? -5.296 6.028 17.070 1.00 96.81 95 MET A N 1
ATOM 696 C CA . MET A 1 95 ? -4.329 5.137 16.420 1.00 96.81 95 MET A CA 1
ATOM 697 C C . MET A 1 95 ? -4.044 5.550 14.970 1.00 96.81 95 MET A C 1
ATOM 699 O O . MET A 1 95 ? -2.881 5.568 14.560 1.00 96.81 95 MET A O 1
ATOM 703 N N . LEU A 1 96 ? -5.072 5.941 14.209 1.00 97.25 96 LEU A N 1
ATOM 704 C CA . LEU A 1 96 ? -4.908 6.440 12.843 1.00 97.25 96 LEU A CA 1
ATOM 705 C C . LEU A 1 96 ? -4.039 7.702 12.810 1.00 97.25 96 LEU A C 1
ATOM 707 O O . LEU A 1 96 ? -3.102 7.779 12.017 1.00 97.25 96 LEU A O 1
ATOM 711 N N . ILE A 1 97 ? -4.313 8.677 13.681 1.00 96.81 97 ILE A N 1
ATOM 712 C CA . ILE A 1 97 ? -3.552 9.932 13.757 1.00 96.81 97 ILE A CA 1
ATOM 713 C C . ILE A 1 97 ? -2.089 9.651 14.107 1.00 96.81 97 ILE A C 1
ATOM 715 O O . ILE A 1 97 ? -1.196 10.148 13.418 1.00 96.81 97 ILE A O 1
ATOM 719 N N . VAL A 1 98 ? -1.827 8.823 15.122 1.00 96.75 98 VAL A N 1
ATOM 720 C CA . VAL A 1 98 ? -0.457 8.436 15.499 1.00 96.75 98 VAL A CA 1
ATOM 721 C C . VAL A 1 98 ? 0.249 7.740 14.336 1.00 96.75 98 VAL A C 1
ATOM 723 O O . VAL A 1 98 ? 1.367 8.121 13.984 1.00 96.75 98 VAL A O 1
ATOM 726 N N . GLY A 1 99 ? -0.410 6.778 13.684 1.00 95.44 99 GLY A N 1
ATOM 727 C CA . GLY A 1 99 ? 0.142 6.092 12.516 1.00 95.44 99 GLY A CA 1
ATOM 728 C C . GLY A 1 99 ? 0.481 7.057 11.376 1.00 95.44 99 GLY A C 1
ATOM 729 O O . GLY A 1 99 ? 1.545 6.961 10.770 1.00 95.44 99 GLY A O 1
ATOM 730 N N . MET A 1 100 ? -0.369 8.051 11.131 1.00 93.81 100 MET A N 1
ATOM 731 C CA . MET A 1 100 ? -0.157 9.059 10.089 1.00 93.81 100 MET A CA 1
ATOM 732 C C . MET A 1 100 ? 1.002 10.004 10.419 1.00 93.81 100 MET A C 1
ATOM 734 O O . MET A 1 100 ? 1.798 10.322 9.534 1.00 93.81 100 MET A O 1
ATOM 738 N N . LEU A 1 101 ? 1.147 10.414 11.682 1.00 95.00 101 LEU A N 1
ATOM 739 C CA . LEU A 1 101 ? 2.291 11.212 12.136 1.00 95.00 101 LEU A CA 1
ATOM 740 C C . LEU A 1 101 ? 3.611 10.448 11.963 1.00 95.00 101 LEU A C 1
ATOM 742 O O . LEU A 1 101 ? 4.588 11.009 11.461 1.00 95.00 101 LEU A O 1
ATOM 746 N N . LEU A 1 102 ? 3.635 9.161 12.319 1.00 95.00 102 LEU A N 1
ATOM 747 C CA . LEU A 1 102 ? 4.802 8.295 12.118 1.00 95.00 102 LEU A CA 1
ATOM 748 C C . LEU A 1 102 ? 5.107 8.082 10.631 1.00 95.00 102 LEU A C 1
ATOM 750 O O . LEU A 1 102 ? 6.259 8.118 10.208 1.00 95.00 102 LEU A O 1
ATOM 754 N N . TYR A 1 103 ? 4.080 7.897 9.812 1.00 93.75 103 TYR A N 1
ATOM 755 C CA . TYR A 1 103 ? 4.253 7.739 8.378 1.00 93.75 103 TYR A CA 1
ATOM 756 C C . TYR A 1 103 ? 4.842 8.994 7.718 1.00 93.75 103 TYR A C 1
ATOM 758 O O . TYR A 1 103 ? 5.824 8.901 6.975 1.00 93.75 103 TYR A O 1
ATOM 766 N N . PHE A 1 104 ? 4.280 10.173 8.000 1.00 92.38 104 PHE A N 1
ATOM 767 C CA . PHE A 1 104 ? 4.761 11.424 7.415 1.00 92.38 104 PHE A CA 1
ATOM 768 C C . PHE A 1 104 ? 6.135 11.843 7.943 1.00 92.38 104 PHE A C 1
ATOM 770 O O . PHE A 1 104 ? 6.849 12.537 7.221 1.00 92.38 104 PHE A O 1
ATOM 777 N N . SER A 1 105 ? 6.543 11.402 9.138 1.00 92.06 105 SER A N 1
ATOM 778 C CA . SER A 1 105 ? 7.905 11.641 9.631 1.00 92.06 105 SER A CA 1
ATOM 779 C C . SER A 1 105 ? 8.956 10.802 8.892 1.00 92.06 105 SER A C 1
ATOM 781 O O . SER A 1 105 ? 10.068 11.277 8.671 1.00 92.06 105 SER A O 1
ATOM 783 N N . ILE A 1 106 ? 8.601 9.592 8.445 1.00 90.38 106 ILE A N 1
ATOM 784 C CA . ILE A 1 106 ? 9.513 8.683 7.731 1.00 90.38 106 ILE A CA 1
ATOM 785 C C . ILE A 1 106 ? 9.526 8.959 6.220 1.00 90.38 106 ILE A C 1
ATOM 787 O O . ILE A 1 106 ? 10.583 8.938 5.587 1.00 90.38 106 ILE A O 1
ATOM 791 N N . ALA A 1 107 ? 8.355 9.181 5.616 1.00 88.50 107 ALA A N 1
ATOM 792 C CA . ALA A 1 107 ? 8.187 9.236 4.163 1.00 88.50 107 ALA A CA 1
ATOM 793 C C . ALA A 1 107 ? 7.327 10.439 3.701 1.00 88.50 107 ALA A C 1
ATOM 795 O O . ALA A 1 107 ? 6.324 10.251 3.001 1.00 88.50 107 ALA A O 1
ATOM 796 N N . PRO A 1 108 ? 7.736 11.690 4.006 1.00 80.56 108 PRO A N 1
ATOM 797 C CA . PRO A 1 108 ? 6.927 12.903 3.819 1.00 80.56 108 PRO A CA 1
ATOM 798 C C . PRO A 1 108 ? 6.545 13.212 2.368 1.00 80.56 108 PRO A C 1
ATOM 800 O O . PRO A 1 108 ? 5.658 14.022 2.138 1.00 80.56 108 PRO A O 1
ATOM 803 N N . HIS A 1 109 ? 7.175 12.596 1.367 1.00 77.50 109 HIS A N 1
ATOM 804 C CA . HIS A 1 109 ? 6.892 12.855 -0.052 1.00 77.50 109 HIS A CA 1
ATOM 805 C C . HIS A 1 109 ? 6.341 11.635 -0.803 1.00 77.50 109 HIS A C 1
ATOM 807 O O . HIS A 1 109 ? 6.320 11.629 -2.033 1.00 77.50 109 HIS A O 1
ATOM 813 N N . SER A 1 110 ? 5.911 10.585 -0.095 1.00 82.88 110 SER A N 1
ATOM 814 C CA . SER A 1 110 ? 5.638 9.284 -0.713 1.00 82.88 110 SER A CA 1
ATOM 815 C C . SER A 1 110 ? 4.250 8.719 -0.390 1.00 82.88 110 SER A C 1
ATOM 817 O O . SER A 1 110 ? 4.170 7.584 0.072 1.00 82.88 110 SER A O 1
ATOM 819 N N . ALA A 1 111 ? 3.168 9.448 -0.702 1.00 88.75 111 ALA A N 1
ATOM 820 C CA . ALA A 1 111 ? 1.766 9.016 -0.515 1.00 88.75 111 ALA A CA 1
ATOM 821 C C . ALA A 1 111 ? 1.345 7.740 -1.266 1.00 88.75 111 ALA A C 1
ATOM 823 O O . ALA A 1 111 ? 0.549 6.948 -0.766 1.00 88.75 111 ALA A O 1
ATOM 824 N N . VAL A 1 112 ? 1.840 7.554 -2.492 1.00 92.19 112 VAL A N 1
ATOM 825 C CA . VAL A 1 112 ? 1.302 6.546 -3.425 1.00 92.19 112 VAL A CA 1
ATOM 826 C C . VAL A 1 112 ? 1.450 5.105 -2.906 1.00 92.19 112 VAL A C 1
ATOM 828 O O . VAL A 1 112 ? 0.471 4.367 -3.001 1.00 92.19 112 VAL A O 1
ATOM 831 N N . PRO A 1 113 ? 2.589 4.690 -2.307 1.00 94.75 113 PRO A N 1
ATOM 832 C CA . PRO A 1 113 ? 2.703 3.377 -1.679 1.00 94.75 113 PRO A CA 1
ATOM 833 C C . PRO A 1 113 ? 1.665 3.083 -0.600 1.00 94.75 113 PRO A C 1
ATOM 835 O O . PRO A 1 113 ? 1.168 1.964 -0.562 1.00 94.75 113 PRO A O 1
ATOM 838 N N . LEU A 1 114 ? 1.297 4.067 0.223 1.00 96.12 114 LEU A N 1
ATOM 839 C CA . LEU A 1 114 ? 0.278 3.876 1.256 1.00 96.12 114 LEU A CA 1
ATOM 840 C C . LEU A 1 114 ? -1.094 3.641 0.632 1.00 96.12 114 LEU A C 1
ATOM 842 O O . LEU A 1 114 ? -1.727 2.621 0.899 1.00 96.12 114 LEU A O 1
ATOM 846 N N . ILE A 1 115 ? -1.513 4.550 -0.252 1.00 96.31 115 ILE A N 1
ATOM 847 C CA . ILE A 1 115 ? -2.837 4.488 -0.881 1.00 96.31 115 ILE A CA 1
ATOM 848 C C . ILE A 1 115 ? -2.984 3.202 -1.692 1.00 96.31 115 ILE A C 1
ATOM 850 O O . ILE A 1 115 ? -3.972 2.486 -1.555 1.00 96.31 115 ILE A O 1
ATOM 854 N N . LEU A 1 116 ? -1.994 2.896 -2.534 1.00 95.38 116 LEU A N 1
ATOM 855 C CA . LEU A 1 116 ? -2.079 1.736 -3.406 1.00 95.38 116 LEU A CA 1
ATOM 856 C C . LEU A 1 116 ? -2.050 0.438 -2.599 1.00 95.38 116 LEU A C 1
ATOM 858 O O . LEU A 1 116 ? -2.802 -0.466 -2.929 1.00 95.38 116 LEU A O 1
ATOM 862 N N . THR A 1 117 ? -1.257 0.358 -1.525 1.00 97.00 117 THR A N 1
ATOM 863 C CA . THR A 1 117 ? -1.247 -0.840 -0.673 1.00 97.00 117 THR A CA 1
ATOM 864 C C . THR A 1 117 ? -2.611 -1.073 -0.032 1.00 97.00 117 THR A C 1
ATOM 866 O O . THR A 1 117 ? -3.135 -2.180 -0.143 1.00 97.00 117 THR A O 1
ATOM 869 N N . ALA A 1 118 ? -3.230 -0.035 0.540 1.00 96.00 118 ALA A N 1
ATOM 870 C CA . ALA A 1 118 ? -4.576 -0.137 1.106 1.00 96.00 118 ALA A CA 1
ATOM 871 C C . ALA A 1 118 ? -5.611 -0.589 0.055 1.00 96.00 118 ALA A C 1
ATOM 873 O O . ALA A 1 118 ? -6.404 -1.493 0.313 1.00 96.00 118 ALA A O 1
ATOM 874 N N . ILE A 1 119 ? -5.546 -0.043 -1.168 1.00 96.56 119 ILE A N 1
ATOM 875 C CA . ILE A 1 119 ? -6.396 -0.485 -2.286 1.00 96.56 119 ILE A CA 1
ATOM 876 C C . ILE A 1 119 ? -6.177 -1.973 -2.588 1.00 96.56 119 ILE A C 1
ATOM 878 O O . ILE A 1 119 ? -7.130 -2.738 -2.724 1.00 96.56 119 ILE A O 1
ATOM 882 N N . THR A 1 120 ? -4.921 -2.408 -2.685 1.00 96.56 120 THR A N 1
ATOM 883 C CA . THR A 1 120 ? -4.604 -3.804 -3.011 1.00 96.56 120 THR A CA 1
ATOM 884 C C . THR A 1 120 ? -4.964 -4.792 -1.909 1.00 96.56 120 THR A C 1
ATOM 886 O O . THR A 1 120 ? -5.297 -5.932 -2.229 1.00 96.56 120 THR A O 1
ATOM 889 N N . MET A 1 121 ? -4.958 -4.357 -0.644 1.00 95.94 121 MET A N 1
ATOM 890 C CA . MET A 1 121 ? -5.451 -5.147 0.486 1.00 95.94 121 MET A CA 1
ATOM 891 C C . MET A 1 121 ? -6.950 -5.426 0.330 1.00 95.94 121 MET A C 1
ATOM 893 O O . MET A 1 121 ? -7.343 -6.589 0.321 1.00 95.94 121 MET A O 1
ATOM 897 N N . HIS A 1 122 ? -7.768 -4.399 0.058 1.00 93.62 122 HIS A N 1
ATOM 898 C CA . HIS A 1 122 ? -9.205 -4.582 -0.207 1.00 93.62 122 HIS A CA 1
ATOM 899 C C . HIS A 1 122 ? -9.496 -5.465 -1.430 1.00 93.62 122 HIS A C 1
ATOM 901 O O . HIS A 1 122 ? -10.523 -6.136 -1.480 1.00 93.62 122 HIS A O 1
ATOM 907 N N . MET A 1 123 ? -8.609 -5.478 -2.430 1.00 93.19 123 MET A N 1
ATOM 908 C CA . MET A 1 123 ? -8.747 -6.339 -3.612 1.00 93.19 123 MET A CA 1
ATOM 909 C C . MET A 1 123 ? -8.274 -7.784 -3.383 1.00 93.19 123 MET A C 1
ATOM 911 O O . MET A 1 123 ? -8.420 -8.609 -4.285 1.00 93.19 123 MET A O 1
ATOM 915 N N . GLY A 1 124 ? -7.666 -8.090 -2.233 1.00 93.75 124 GLY A N 1
ATOM 916 C CA . GLY A 1 124 ? -7.074 -9.400 -1.953 1.00 93.75 124 GLY A CA 1
ATOM 917 C C . GLY A 1 124 ? -5.801 -9.703 -2.753 1.00 93.75 124 GLY A C 1
ATOM 918 O O . GLY A 1 124 ? -5.457 -10.871 -2.918 1.00 93.75 124 GLY A O 1
ATOM 919 N N . VAL A 1 125 ? -5.112 -8.674 -3.266 1.00 96.44 125 VAL A N 1
ATOM 920 C CA . VAL A 1 125 ? -3.862 -8.807 -4.044 1.00 96.44 125 VAL A CA 1
ATOM 921 C C . VAL A 1 125 ? -2.721 -7.907 -3.523 1.00 96.44 125 VAL A C 1
ATOM 923 O O . VAL A 1 125 ? -2.124 -7.141 -4.290 1.00 96.44 125 VAL A O 1
ATOM 926 N N . PRO A 1 126 ? -2.410 -7.932 -2.213 1.00 96.19 126 PRO A N 1
ATOM 927 C CA . PRO A 1 126 ? -1.475 -6.987 -1.604 1.00 96.19 126 PRO A CA 1
ATOM 928 C C . PRO A 1 126 ? -0.021 -7.104 -2.088 1.00 96.19 126 PRO A C 1
ATOM 930 O O . PRO A 1 126 ? 0.700 -6.096 -2.105 1.00 96.19 126 PRO A O 1
ATOM 933 N N . ALA A 1 127 ? 0.432 -8.278 -2.540 1.00 97.56 127 ALA A N 1
ATOM 934 C CA . ALA A 1 127 ? 1.786 -8.444 -3.070 1.00 97.56 127 ALA A CA 1
ATOM 935 C C . ALA A 1 127 ? 2.018 -7.618 -4.347 1.00 97.56 127 ALA A C 1
ATOM 937 O O . ALA A 1 127 ? 3.161 -7.241 -4.639 1.00 97.56 127 ALA A O 1
ATOM 938 N N . MET A 1 128 ? 0.949 -7.264 -5.075 1.00 96.69 128 MET A N 1
ATOM 939 C CA . MET A 1 128 ? 1.018 -6.382 -6.243 1.00 96.69 128 MET A CA 1
ATOM 940 C C . MET A 1 128 ? 1.698 -5.044 -5.920 1.00 96.69 128 MET A C 1
ATOM 942 O O . MET A 1 128 ? 2.597 -4.618 -6.654 1.00 96.69 128 MET A O 1
ATOM 946 N N . ALA A 1 129 ? 1.294 -4.384 -4.830 1.00 95.81 129 ALA A N 1
ATOM 947 C CA . ALA A 1 129 ? 1.844 -3.087 -4.448 1.00 95.81 129 ALA A CA 1
ATOM 948 C C . ALA A 1 129 ? 3.327 -3.209 -4.063 1.00 95.81 129 ALA A C 1
ATOM 950 O O . ALA A 1 129 ? 4.169 -2.470 -4.581 1.00 95.81 129 ALA A O 1
ATOM 951 N N . ALA A 1 130 ? 3.667 -4.186 -3.218 1.00 97.50 130 ALA A N 1
ATOM 952 C CA . ALA A 1 130 ? 5.038 -4.408 -2.760 1.00 97.50 130 ALA A CA 1
ATOM 953 C C . ALA A 1 130 ? 6.007 -4.717 -3.916 1.00 97.50 130 ALA A C 1
ATOM 955 O O . ALA A 1 130 ? 7.098 -4.145 -3.969 1.00 97.50 130 ALA A O 1
ATOM 956 N N . VAL A 1 131 ? 5.603 -5.550 -4.884 1.00 97.75 131 VAL A N 1
ATOM 957 C CA . VAL A 1 131 ? 6.404 -5.826 -6.090 1.00 97.75 131 VAL A CA 1
ATOM 958 C C . VAL A 1 131 ? 6.583 -4.569 -6.937 1.00 97.75 131 VAL A C 1
ATOM 960 O O . VAL A 1 131 ? 7.703 -4.269 -7.360 1.00 97.75 131 VAL A O 1
ATOM 963 N N . LEU A 1 132 ? 5.510 -3.809 -7.173 1.00 95.19 132 LEU A N 1
ATOM 964 C CA . LEU A 1 132 ? 5.572 -2.598 -7.990 1.00 95.19 132 LEU A CA 1
ATOM 965 C C . LEU A 1 132 ? 6.543 -1.568 -7.397 1.00 95.19 132 LEU A C 1
ATOM 967 O O . LEU A 1 132 ? 7.423 -1.068 -8.107 1.00 95.19 132 LEU A O 1
ATOM 971 N N . PHE A 1 133 ? 6.429 -1.278 -6.099 1.00 94.81 133 PHE A N 1
ATOM 972 C CA . PHE A 1 133 ? 7.319 -0.326 -5.429 1.00 94.81 133 PHE A CA 1
ATOM 973 C C . PHE A 1 133 ? 8.716 -0.892 -5.178 1.00 94.81 133 PHE A C 1
ATOM 975 O O . PHE A 1 133 ? 9.678 -0.127 -5.184 1.00 94.81 133 PHE A O 1
ATOM 982 N N . GLY A 1 134 ? 8.862 -2.210 -5.064 1.00 95.00 134 GLY A N 1
ATOM 983 C CA . GLY A 1 134 ? 10.167 -2.861 -5.062 1.00 95.00 134 GLY A CA 1
ATOM 984 C C . GLY A 1 134 ? 10.909 -2.629 -6.377 1.00 95.00 134 GLY A C 1
ATOM 985 O O . GLY A 1 134 ? 12.093 -2.300 -6.353 1.00 95.00 134 GLY A O 1
ATOM 986 N N . LEU A 1 135 ? 10.215 -2.740 -7.519 1.00 93.38 135 LEU A N 1
ATOM 987 C CA . LEU A 1 135 ? 10.784 -2.592 -8.866 1.00 93.38 135 LEU A CA 1
ATOM 988 C C . LEU A 1 135 ? 11.032 -1.137 -9.282 1.00 93.38 135 LEU A C 1
ATOM 990 O O . LEU A 1 135 ? 12.083 -0.830 -9.853 1.00 93.38 135 LEU A O 1
ATOM 994 N N . VAL A 1 136 ? 10.065 -0.254 -9.035 1.00 89.69 136 VAL A N 1
ATOM 995 C CA . VAL A 1 136 ? 10.069 1.128 -9.553 1.00 89.69 136 VAL A CA 1
ATOM 996 C C . VAL A 1 136 ? 10.425 2.147 -8.469 1.00 89.69 136 VAL A C 1
ATOM 998 O O . VAL A 1 136 ? 11.012 3.184 -8.770 1.00 89.69 136 VAL A O 1
ATOM 1001 N N . GLY A 1 137 ? 10.099 1.848 -7.213 1.00 87.25 137 GLY A N 1
ATOM 1002 C CA . GLY A 1 137 ? 10.288 2.731 -6.066 1.00 87.25 137 GLY A CA 1
ATOM 1003 C C . GLY A 1 137 ? 11.607 2.520 -5.322 1.00 87.25 137 GLY A C 1
ATOM 1004 O O . GLY A 1 137 ? 12.573 1.941 -5.831 1.00 87.25 137 GLY A O 1
ATOM 1005 N N . GLY A 1 138 ? 11.655 3.035 -4.096 1.00 87.94 138 GLY A N 1
ATOM 1006 C CA . GLY A 1 138 ? 12.811 2.956 -3.205 1.00 87.94 138 GLY A CA 1
ATOM 1007 C C . GLY A 1 138 ? 12.533 2.109 -1.961 1.00 87.94 138 GLY A C 1
ATOM 1008 O O . GLY A 1 138 ? 11.391 1.722 -1.722 1.00 87.94 138 GLY A O 1
ATOM 1009 N N . PRO A 1 139 ? 13.549 1.872 -1.116 1.00 89.69 139 PRO A N 1
ATOM 1010 C CA . PRO A 1 139 ? 13.381 1.083 0.104 1.00 89.69 139 PRO A CA 1
ATOM 1011 C C . PRO A 1 139 ? 12.463 1.793 1.115 1.00 89.69 139 PRO A C 1
ATOM 1013 O O . PRO A 1 139 ? 11.717 1.133 1.831 1.00 89.69 139 PRO A O 1
ATOM 1016 N N . LEU A 1 140 ? 12.426 3.137 1.106 1.00 91.81 140 LEU A N 1
ATOM 1017 C CA . LEU A 1 140 ? 11.500 3.940 1.918 1.00 91.81 140 LEU A CA 1
ATOM 1018 C C . LEU A 1 140 ? 10.024 3.708 1.557 1.00 91.81 140 LEU A C 1
ATOM 1020 O O . LEU A 1 140 ? 9.151 3.959 2.383 1.00 91.81 140 LEU A O 1
ATOM 1024 N N . SER A 1 141 ? 9.716 3.190 0.361 1.00 94.25 141 SER A N 1
ATOM 1025 C CA . SER A 1 141 ? 8.340 2.835 -0.004 1.00 94.25 141 SER A CA 1
ATOM 1026 C C . SER A 1 141 ? 7.773 1.714 0.876 1.00 94.25 141 SER A C 1
ATOM 1028 O O . SER A 1 141 ? 6.554 1.611 0.984 1.00 94.25 141 SER A O 1
ATOM 1030 N N . ALA A 1 142 ? 8.626 0.941 1.564 1.00 95.44 142 ALA A N 1
ATOM 1031 C CA . ALA A 1 142 ? 8.196 -0.026 2.573 1.00 95.44 142 ALA A CA 1
ATOM 1032 C C . ALA A 1 142 ? 7.411 0.623 3.718 1.00 95.44 142 ALA A C 1
ATOM 1034 O O . ALA A 1 142 ? 6.452 0.023 4.188 1.00 95.44 142 ALA A O 1
ATOM 1035 N N . ALA A 1 143 ? 7.749 1.856 4.119 1.00 95.44 143 ALA A N 1
ATOM 1036 C CA . ALA A 1 143 ? 6.981 2.569 5.137 1.00 95.44 143 ALA A CA 1
ATOM 1037 C C . ALA A 1 143 ? 5.530 2.756 4.678 1.00 95.44 143 ALA A C 1
ATOM 1039 O O . ALA A 1 143 ? 4.604 2.400 5.395 1.00 95.44 143 ALA A O 1
ATOM 1040 N N . GLY A 1 144 ? 5.319 3.221 3.443 1.00 95.62 144 GLY A N 1
ATOM 1041 C CA . GLY A 1 144 ? 3.967 3.352 2.903 1.00 95.62 144 GLY A CA 1
ATOM 1042 C C . GLY A 1 144 ? 3.239 2.012 2.789 1.00 95.62 144 GLY A C 1
ATOM 1043 O O . GLY A 1 144 ? 2.066 1.954 3.122 1.00 95.62 144 GLY A O 1
ATOM 1044 N N . VAL A 1 145 ? 3.924 0.928 2.412 1.00 97.06 145 VAL A N 1
ATOM 1045 C CA . VAL A 1 145 ? 3.325 -0.419 2.408 1.00 97.06 145 VAL A CA 1
ATOM 1046 C C . VAL A 1 145 ? 2.856 -0.824 3.809 1.00 97.06 145 VAL A C 1
ATOM 1048 O O . VAL A 1 145 ? 1.699 -1.192 3.979 1.00 97.06 145 VAL A O 1
ATOM 1051 N N . ILE A 1 146 ? 3.711 -0.686 4.824 1.00 97.19 146 ILE A N 1
ATOM 1052 C CA . ILE A 1 146 ? 3.382 -1.027 6.217 1.00 97.19 146 ILE A CA 1
ATOM 1053 C C . ILE A 1 146 ? 2.197 -0.194 6.717 1.00 97.19 146 ILE A C 1
ATOM 1055 O O . ILE A 1 146 ? 1.236 -0.748 7.245 1.00 97.19 146 ILE A O 1
ATOM 1059 N N . PHE A 1 147 ? 2.225 1.124 6.509 1.00 96.56 147 PHE A N 1
ATOM 1060 C CA . PHE A 1 147 ? 1.137 2.000 6.947 1.00 96.56 147 PHE A CA 1
ATOM 1061 C C . PHE A 1 147 ? -0.150 1.820 6.131 1.00 96.56 147 PHE A C 1
ATOM 1063 O O . PHE A 1 147 ? -1.234 2.062 6.653 1.00 96.56 147 PHE A O 1
ATOM 1070 N N . GLY A 1 148 ? -0.058 1.350 4.885 1.00 96.75 148 GLY A N 1
ATOM 1071 C CA . GLY A 1 148 ? -1.218 0.954 4.086 1.00 96.75 148 GLY A CA 1
ATOM 1072 C C . GLY A 1 148 ? -1.896 -0.307 4.626 1.00 96.75 148 GLY A C 1
ATOM 1073 O O . GLY A 1 148 ? -3.121 -0.337 4.710 1.00 96.75 148 GLY A O 1
ATOM 1074 N N . VAL A 1 149 ? -1.113 -1.310 5.050 1.00 97.69 149 VAL A N 1
ATOM 1075 C CA . VAL A 1 149 ? -1.633 -2.497 5.760 1.00 97.69 149 VAL A CA 1
ATOM 1076 C C . VAL A 1 149 ? -2.270 -2.083 7.083 1.00 97.69 149 VAL A C 1
ATOM 1078 O O . VAL A 1 149 ? -3.407 -2.450 7.349 1.00 97.69 149 VAL A O 1
ATOM 1081 N N . PHE A 1 150 ? -1.573 -1.266 7.877 1.00 97.31 150 PHE A N 1
ATOM 1082 C CA . PHE A 1 150 ? -2.092 -0.757 9.146 1.00 97.31 150 PHE A CA 1
ATOM 1083 C C . PHE A 1 150 ? -3.425 -0.019 8.974 1.00 97.31 150 PHE A C 1
ATOM 1085 O O . PHE A 1 150 ? -4.366 -0.294 9.706 1.00 97.31 150 PHE A O 1
ATOM 1092 N N . ALA A 1 151 ? -3.533 0.888 7.997 1.00 96.81 151 ALA A N 1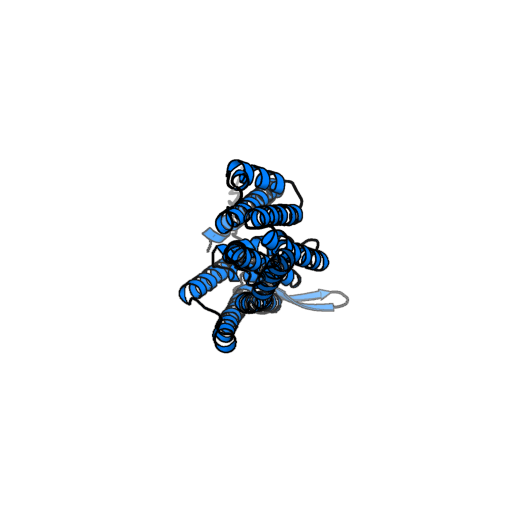
ATOM 1093 C CA . ALA A 1 151 ? -4.767 1.636 7.757 1.00 96.81 151 ALA A CA 1
ATOM 1094 C C . ALA A 1 151 ? -5.938 0.725 7.350 1.00 96.81 151 ALA A C 1
ATOM 1096 O O . ALA A 1 151 ? -7.064 0.949 7.794 1.00 96.81 151 ALA A O 1
ATOM 1097 N N . TYR A 1 152 ? -5.673 -0.301 6.534 1.00 96.62 152 TYR A N 1
ATOM 1098 C CA . TYR A 1 152 ? -6.665 -1.310 6.158 1.00 96.62 152 TYR A CA 1
ATOM 1099 C C . TYR A 1 152 ? -7.141 -2.114 7.379 1.00 96.62 152 TYR A C 1
ATOM 1101 O O . TYR A 1 152 ? -8.334 -2.141 7.666 1.00 96.62 152 TYR A O 1
ATOM 1109 N N . GLU A 1 153 ? -6.214 -2.696 8.141 1.00 95.44 153 GLU A N 1
ATOM 1110 C CA . GLU A 1 153 ? -6.531 -3.546 9.299 1.00 95.44 153 GLU A CA 1
ATOM 1111 C C . GLU A 1 153 ? -7.214 -2.755 10.419 1.00 95.44 153 GLU A C 1
ATOM 1113 O O . GLU A 1 153 ? -8.189 -3.213 11.006 1.00 95.44 153 GLU A O 1
ATOM 1118 N N . LEU A 1 154 ? -6.762 -1.525 10.676 1.00 96.25 154 LEU A N 1
ATOM 1119 C CA . LEU A 1 154 ? -7.407 -0.622 11.626 1.00 96.25 154 LEU A CA 1
ATOM 1120 C C . LEU A 1 154 ? -8.857 -0.328 11.229 1.00 96.25 154 LEU A C 1
ATOM 1122 O O . LEU A 1 154 ? -9.722 -0.224 12.097 1.00 96.25 154 LEU A O 1
ATOM 1126 N N . THR A 1 155 ? -9.119 -0.191 9.929 1.00 95.50 155 THR A N 1
ATOM 1127 C CA . THR A 1 155 ? -10.466 0.047 9.411 1.00 95.50 155 THR A CA 1
ATOM 1128 C C . THR A 1 155 ? -11.344 -1.187 9.595 1.00 95.50 155 THR A C 1
ATOM 1130 O O . THR A 1 155 ? -12.438 -1.065 10.141 1.00 95.50 155 THR A O 1
ATOM 1133 N N . GLU A 1 156 ? -10.852 -2.369 9.219 1.00 93.75 156 GLU A N 1
ATOM 1134 C CA . GLU A 1 156 ? -11.583 -3.634 9.360 1.00 93.75 156 GLU A CA 1
ATOM 1135 C C . GLU A 1 156 ? -11.877 -3.980 10.825 1.00 93.75 156 GLU A C 1
ATOM 1137 O O . GLU A 1 156 ? -13.032 -4.221 11.176 1.00 93.75 156 GLU A O 1
ATOM 1142 N N . VAL A 1 157 ? -10.875 -3.926 11.707 1.00 93.31 157 VAL A N 1
ATOM 1143 C CA . VAL A 1 157 ? -11.051 -4.242 13.136 1.00 93.31 157 VAL A CA 1
ATOM 1144 C C . VAL A 1 157 ? -12.024 -3.264 13.797 1.00 93.31 157 VAL A C 1
ATOM 1146 O O . VAL A 1 157 ? -12.943 -3.681 14.504 1.00 93.31 157 VAL A O 1
ATOM 1149 N N . THR A 1 158 ? -11.876 -1.961 13.535 1.00 94.00 158 THR A N 1
ATOM 1150 C CA . THR A 1 158 ? -12.792 -0.945 14.080 1.00 94.00 158 THR A CA 1
ATOM 1151 C C . THR A 1 158 ? -14.212 -1.125 13.559 1.00 94.00 158 THR A C 1
ATOM 1153 O O . THR A 1 158 ? -15.157 -0.972 14.328 1.00 94.00 158 THR A O 1
ATOM 1156 N N . ASN A 1 159 ? -14.385 -1.489 12.289 1.00 92.19 159 ASN A N 1
ATOM 1157 C CA . ASN A 1 159 ? -15.703 -1.753 11.720 1.00 92.19 159 ASN A CA 1
ATOM 1158 C C . ASN A 1 159 ? -16.381 -2.975 12.354 1.00 92.19 159 ASN A C 1
ATOM 1160 O O . ASN A 1 159 ? -17.568 -2.933 12.668 1.00 92.19 159 ASN A O 1
ATOM 1164 N N . GLN A 1 160 ? -15.621 -4.052 12.561 1.00 89.56 160 GLN A N 1
ATOM 1165 C CA . GLN A 1 160 ? -16.136 -5.311 13.096 1.00 89.56 160 GLN A CA 1
ATOM 1166 C C . GLN A 1 160 ? -16.450 -5.232 14.594 1.00 89.56 160 GLN A C 1
ATOM 1168 O O . GLN A 1 160 ? -17.430 -5.824 15.035 1.00 89.56 160 GLN A O 1
ATOM 1173 N N . MET A 1 161 ? -15.633 -4.515 15.371 1.00 86.88 161 MET A N 1
ATOM 1174 C CA . MET A 1 161 ? -15.738 -4.495 16.836 1.00 86.88 161 MET A CA 1
ATOM 1175 C C . MET A 1 161 ? -16.342 -3.201 17.389 1.00 86.88 161 MET A C 1
ATOM 1177 O O . MET A 1 161 ? -17.019 -3.219 18.414 1.00 86.88 161 MET A O 1
ATOM 1181 N N . GLY A 1 162 ? -16.120 -2.060 16.736 1.00 77.31 162 GLY A N 1
ATOM 1182 C CA . GLY A 1 162 ? -16.350 -0.740 17.331 1.00 77.31 162 GLY A CA 1
ATOM 1183 C C . GLY A 1 162 ? -17.797 -0.453 17.745 1.00 77.31 162 GLY A C 1
ATOM 1184 O O . GLY A 1 162 ? -18.017 0.358 18.643 1.00 77.31 162 GLY A O 1
ATOM 1185 N N . GLY A 1 163 ? -18.776 -1.114 17.118 1.00 75.94 163 GLY A N 1
ATOM 1186 C CA . GLY A 1 163 ? -20.201 -0.979 17.445 1.00 75.94 163 GLY A CA 1
ATOM 1187 C C . GLY A 1 163 ? -20.774 -2.112 18.301 1.00 75.94 163 GLY A C 1
ATOM 1188 O O . GLY A 1 163 ? -21.904 -2.000 18.768 1.00 75.94 163 GLY A O 1
ATOM 1189 N N . THR A 1 164 ? -20.029 -3.201 18.501 1.00 80.81 164 THR A N 1
ATOM 1190 C CA . THR A 1 164 ? -20.529 -4.440 19.128 1.00 80.81 164 THR A CA 1
ATOM 1191 C C . THR A 1 164 ? -19.869 -4.753 20.466 1.00 80.81 164 THR A C 1
ATOM 1193 O O . THR A 1 164 ? -20.246 -5.724 21.112 1.00 80.81 164 THR A O 1
ATOM 1196 N N . LEU A 1 165 ? -18.875 -3.964 20.883 1.00 80.56 165 LEU A N 1
ATOM 1197 C CA . LEU A 1 165 ? -18.210 -4.134 22.172 1.00 80.56 165 LEU A CA 1
ATOM 1198 C C . LEU A 1 165 ? -19.184 -3.856 23.325 1.00 80.56 165 LEU A C 1
ATOM 1200 O O . LEU A 1 165 ? -19.741 -2.757 23.455 1.00 80.56 165 LEU A O 1
ATOM 1204 N N . GLU A 1 166 ? -19.356 -4.855 24.185 1.00 79.00 166 GLU A N 1
ATOM 1205 C CA . GLU A 1 166 ? -20.119 -4.770 25.426 1.00 79.00 166 GLU A CA 1
ATOM 1206 C C . GLU A 1 166 ? -19.157 -4.551 26.595 1.00 79.00 166 GLU A C 1
ATOM 1208 O O . GLU A 1 166 ? -18.117 -5.193 26.682 1.00 79.00 166 GLU A O 1
ATOM 1213 N N . ALA A 1 167 ? -19.494 -3.623 27.490 1.00 80.12 167 ALA A N 1
ATOM 1214 C CA . ALA A 1 167 ? -18.704 -3.376 28.689 1.00 80.12 167 ALA A CA 1
ATOM 1215 C C . ALA A 1 167 ? -19.319 -4.118 29.877 1.00 80.12 167 ALA A C 1
ATOM 1217 O O . ALA A 1 167 ? -20.540 -4.227 29.983 1.00 80.12 167 ALA A O 1
ATOM 1218 N N . THR A 1 168 ? -18.470 -4.585 30.789 1.00 79.19 168 THR A N 1
ATOM 1219 C CA . THR A 1 168 ? -18.912 -5.235 32.036 1.00 79.19 168 THR A CA 1
ATOM 1220 C C . THR A 1 168 ? -19.042 -4.241 33.188 1.00 79.19 168 THR A C 1
ATOM 1222 O O . THR A 1 168 ? -19.740 -4.518 34.164 1.00 79.19 168 THR A O 1
ATOM 1225 N N . ALA A 1 169 ? -18.388 -3.080 33.080 1.00 79.88 169 ALA A N 1
ATOM 1226 C CA . ALA A 1 169 ? -18.480 -2.012 34.063 1.00 79.88 169 ALA A CA 1
ATOM 1227 C C . ALA A 1 169 ? -19.872 -1.363 34.083 1.00 79.88 169 ALA A C 1
ATOM 1229 O O . ALA A 1 169 ? -20.476 -1.089 33.045 1.00 79.88 169 ALA A O 1
ATOM 1230 N N . THR A 1 170 ? -20.358 -1.079 35.291 1.00 77.62 170 THR A N 1
ATOM 1231 C CA . THR A 1 170 ? -21.614 -0.352 35.521 1.00 77.62 170 THR A CA 1
ATOM 1232 C C . THR A 1 170 ? -21.443 1.162 35.436 1.00 77.62 170 THR A C 1
ATOM 1234 O O . THR A 1 170 ? -22.407 1.863 35.140 1.00 77.62 170 THR A O 1
ATOM 1237 N N . ASP A 1 171 ? -20.237 1.671 35.711 1.00 91.44 171 ASP A N 1
ATOM 1238 C CA . ASP A 1 171 ? -19.916 3.086 35.537 1.00 91.44 171 ASP A CA 1
ATOM 1239 C C . ASP A 1 171 ? -19.673 3.405 34.056 1.00 91.44 171 ASP A C 1
ATOM 1241 O O . ASP A 1 171 ? -18.976 2.676 33.349 1.00 91.44 171 ASP A O 1
ATOM 1245 N N . ALA A 1 172 ? -20.252 4.508 33.578 1.00 84.25 172 ALA A N 1
ATOM 1246 C CA . ALA A 1 172 ? -20.208 4.872 32.166 1.00 84.25 172 ALA A CA 1
ATOM 1247 C C . ALA A 1 172 ? -18.795 5.246 31.684 1.00 84.25 172 ALA A C 1
ATOM 1249 O O . ALA A 1 172 ? -18.442 4.941 30.543 1.00 84.25 172 ALA A O 1
ATOM 1250 N N . ALA A 1 173 ? -17.979 5.884 32.529 1.00 87.31 173 ALA A N 1
ATOM 1251 C CA . ALA A 1 173 ? -16.614 6.257 32.171 1.00 87.31 173 ALA A CA 1
ATOM 1252 C C . ALA A 1 173 ? -15.695 5.028 32.162 1.00 87.31 173 ALA A C 1
ATOM 1254 O O . ALA A 1 173 ? -14.887 4.864 31.244 1.00 87.31 173 ALA A O 1
ATOM 1255 N N . GLU A 1 174 ? -15.856 4.127 33.132 1.00 88.00 174 GLU A N 1
ATOM 1256 C CA . GLU A 1 174 ? -15.130 2.853 33.154 1.00 88.00 174 GLU A CA 1
ATOM 1257 C C . GLU A 1 174 ? -15.512 1.959 31.968 1.00 88.00 174 GLU A C 1
ATOM 1259 O O . GLU A 1 174 ? -14.632 1.397 31.313 1.00 88.00 174 GLU A O 1
ATOM 1264 N N . ALA A 1 175 ? -16.802 1.882 31.629 1.00 86.19 175 ALA A N 1
ATOM 1265 C CA . ALA A 1 175 ? -17.293 1.138 30.472 1.00 86.19 175 ALA A CA 1
ATOM 1266 C C . ALA A 1 175 ? -16.705 1.665 29.155 1.00 86.19 175 ALA A C 1
ATOM 1268 O O . ALA A 1 175 ? -16.260 0.886 28.311 1.00 86.19 175 ALA A O 1
ATOM 1269 N N . MET A 1 176 ? -16.654 2.989 28.994 1.00 86.62 176 MET A N 1
ATOM 1270 C CA . MET A 1 176 ? -16.029 3.635 27.841 1.00 86.62 176 MET A CA 1
ATOM 1271 C C . MET A 1 176 ? -14.538 3.273 27.738 1.00 86.62 176 MET A C 1
ATOM 1273 O O . MET A 1 176 ? -14.061 2.871 26.674 1.00 86.62 176 MET A O 1
ATOM 1277 N N . MET A 1 177 ? -13.809 3.349 28.857 1.00 89.69 177 MET A N 1
ATOM 1278 C CA . MET A 1 177 ? -12.382 3.023 28.916 1.00 89.69 177 MET A CA 1
ATOM 1279 C C . MET A 1 177 ? -12.103 1.545 28.603 1.00 89.69 177 MET A C 1
ATOM 1281 O O . MET A 1 177 ? -11.132 1.239 27.903 1.00 89.69 177 MET A O 1
ATOM 1285 N N . GLN A 1 178 ? -12.958 0.632 29.078 1.00 90.12 178 GLN A N 1
ATOM 1286 C CA . GLN A 1 178 ? -12.873 -0.797 28.761 1.00 90.12 178 GLN A CA 1
ATOM 1287 C C . GLN A 1 178 ? -12.975 -1.030 27.251 1.00 90.12 178 GLN A C 1
ATOM 1289 O O . GLN A 1 178 ? -12.047 -1.583 26.660 1.00 90.12 178 GLN A O 1
ATOM 1294 N N . LYS A 1 179 ? -14.029 -0.515 26.603 1.00 88.00 179 LYS A N 1
ATOM 1295 C CA . LYS A 1 179 ? -14.235 -0.681 25.153 1.00 88.00 179 LYS A CA 1
ATOM 1296 C C . LYS A 1 179 ? -13.089 -0.101 24.327 1.00 88.00 179 LYS A C 1
ATOM 1298 O O . LYS A 1 179 ? -12.640 -0.720 23.363 1.00 88.00 179 LYS A O 1
ATOM 1303 N N . MET A 1 180 ? -12.586 1.072 24.712 1.00 89.69 180 MET A N 1
ATOM 1304 C CA . MET A 1 180 ? -11.436 1.689 24.047 1.00 89.69 180 MET A CA 1
ATOM 1305 C C . MET A 1 180 ? -10.179 0.823 24.170 1.00 89.69 180 MET A C 1
ATOM 1307 O O . MET A 1 180 ? -9.488 0.594 23.177 1.00 89.69 180 MET A O 1
ATOM 1311 N N . THR A 1 181 ? -9.900 0.313 25.371 1.00 91.44 181 THR A N 1
ATOM 1312 C CA . THR A 1 181 ? -8.731 -0.538 25.635 1.00 91.44 181 THR A CA 1
ATOM 1313 C C . THR A 1 181 ? -8.820 -1.857 24.871 1.00 91.44 181 THR A C 1
ATOM 1315 O O . THR A 1 181 ? -7.829 -2.303 24.294 1.00 91.44 181 THR A O 1
ATOM 1318 N N . GLU A 1 182 ? -10.003 -2.467 24.815 1.00 91.94 182 GLU A N 1
ATOM 1319 C CA . GLU A 1 182 ? -10.246 -3.694 24.052 1.00 91.94 182 GLU A CA 1
ATOM 1320 C C . GLU A 1 182 ? -10.042 -3.486 22.550 1.00 91.94 182 GLU A C 1
ATOM 1322 O O . GLU A 1 182 ? -9.335 -4.276 21.923 1.00 91.94 182 GLU A O 1
ATOM 1327 N N . LEU A 1 183 ? -10.566 -2.393 21.982 1.00 92.69 183 LEU A N 1
ATOM 1328 C CA . LEU A 1 183 ? -10.353 -2.068 20.571 1.00 92.69 183 LEU A CA 1
ATOM 1329 C C . LEU A 1 183 ? -8.866 -1.840 20.260 1.00 92.69 183 LEU A C 1
ATOM 1331 O O . LEU A 1 183 ? -8.341 -2.375 19.282 1.00 92.69 183 LEU A O 1
ATOM 1335 N N . MET A 1 184 ? -8.166 -1.079 21.107 1.00 92.56 184 MET A N 1
ATOM 1336 C CA . MET A 1 184 ? -6.727 -0.854 20.947 1.00 92.56 184 MET A CA 1
ATOM 1337 C C . MET A 1 184 ? -5.945 -2.167 21.019 1.00 92.56 184 MET A C 1
ATOM 1339 O O . MET A 1 184 ? -5.072 -2.412 20.186 1.00 92.56 184 MET A O 1
ATOM 1343 N N . ASN A 1 185 ? -6.277 -3.036 21.975 1.00 93.56 185 ASN A N 1
ATOM 1344 C CA . ASN A 1 185 ? -5.640 -4.341 22.117 1.00 93.56 185 ASN A CA 1
ATOM 1345 C C . ASN A 1 185 ? -5.901 -5.243 20.909 1.00 93.56 185 ASN A C 1
ATOM 1347 O O . ASN A 1 185 ? -4.983 -5.955 20.500 1.00 93.56 185 ASN A O 1
ATOM 1351 N N . ALA A 1 186 ? -7.101 -5.200 20.327 1.00 92.69 186 ALA A N 1
ATOM 1352 C CA . ALA A 1 186 ? -7.437 -5.975 19.139 1.00 92.69 186 ALA A CA 1
ATOM 1353 C C . ALA A 1 186 ? -6.564 -5.587 17.939 1.00 92.69 186 ALA A C 1
ATOM 1355 O O . ALA A 1 186 ? -6.048 -6.462 17.250 1.00 92.69 186 ALA A O 1
ATOM 1356 N N . VAL A 1 187 ? -6.327 -4.289 17.725 1.00 92.50 187 VAL A N 1
ATOM 1357 C CA . VAL A 1 187 ? -5.457 -3.821 16.634 1.00 92.50 187 VAL A CA 1
ATOM 1358 C C . VAL A 1 187 ? -3.982 -4.093 16.942 1.00 92.50 187 VAL A C 1
ATOM 1360 O O . VAL A 1 187 ? -3.254 -4.597 16.090 1.00 92.50 187 VAL A O 1
ATOM 1363 N N . MET A 1 188 ? -3.521 -3.785 18.157 1.00 91.06 188 MET A N 1
ATOM 1364 C CA . MET A 1 188 ? -2.103 -3.904 18.527 1.00 91.06 188 MET A CA 1
ATOM 1365 C C . MET A 1 188 ? -1.613 -5.355 18.585 1.00 91.06 188 MET A C 1
ATOM 1367 O O . MET A 1 188 ? -0.452 -5.614 18.273 1.00 91.06 188 MET A O 1
ATOM 1371 N N . ASN A 1 189 ? -2.487 -6.295 18.950 1.00 92.50 189 ASN A N 1
ATOM 1372 C CA . ASN A 1 189 ? -2.169 -7.723 19.006 1.00 92.50 189 ASN A CA 1
ATOM 1373 C C . ASN A 1 189 ? -2.634 -8.486 17.755 1.00 92.50 189 ASN A C 1
ATOM 1375 O O . ASN A 1 189 ? -2.686 -9.717 17.765 1.00 92.50 189 ASN A O 1
ATOM 1379 N N . ASN A 1 190 ? -2.961 -7.779 16.668 1.00 94.31 190 ASN A N 1
ATOM 1380 C CA . ASN A 1 190 ? -3.335 -8.407 15.409 1.00 94.31 190 ASN A CA 1
ATOM 1381 C C . ASN A 1 190 ? -2.091 -9.012 14.723 1.00 94.31 190 ASN A C 1
ATOM 1383 O O . ASN A 1 190 ? -1.354 -8.341 13.991 1.00 94.31 190 ASN A O 1
ATOM 1387 N N . TRP A 1 191 ? -1.860 -10.310 14.949 1.00 92.56 191 TRP A N 1
ATOM 1388 C CA . TRP A 1 191 ? -0.772 -11.042 14.295 1.00 92.56 191 TRP A CA 1
ATOM 1389 C C . TRP A 1 191 ? -0.935 -11.130 12.779 1.00 92.56 191 TRP A C 1
ATOM 1391 O O . TRP A 1 191 ? 0.072 -11.183 12.072 1.00 92.56 191 TRP A O 1
ATOM 1401 N N . GLU A 1 192 ? -2.164 -11.107 12.264 1.00 92.25 192 GLU A N 1
ATOM 1402 C CA . GLU A 1 192 ? -2.412 -11.113 10.823 1.00 92.25 192 GLU A CA 1
ATOM 1403 C C . GLU A 1 192 ? -1.876 -9.836 10.169 1.00 92.25 192 GLU A C 1
ATOM 1405 O O . GLU A 1 192 ? -1.108 -9.920 9.202 1.00 92.25 192 GLU A O 1
ATOM 1410 N N . MET A 1 193 ? -2.162 -8.678 10.774 1.00 95.81 193 MET A N 1
ATOM 1411 C CA . MET A 1 193 ? -1.609 -7.381 10.377 1.00 95.81 193 MET A CA 1
ATOM 1412 C C . MET A 1 193 ? -0.077 -7.395 10.390 1.00 95.81 193 MET A C 1
ATOM 1414 O O . MET A 1 193 ? 0.559 -7.020 9.400 1.00 95.81 193 MET A O 1
ATOM 1418 N N . LEU A 1 194 ? 0.533 -7.836 11.497 1.00 95.38 194 LEU A N 1
ATOM 1419 C CA . LEU A 1 194 ? 1.991 -7.823 11.663 1.00 95.38 194 LEU A CA 1
ATOM 1420 C C . LEU A 1 194 ? 2.693 -8.750 10.666 1.00 95.38 194 LEU A C 1
ATOM 1422 O O . LEU A 1 194 ? 3.642 -8.330 9.997 1.00 95.38 194 LEU A O 1
ATOM 1426 N N . VAL A 1 195 ? 2.211 -9.986 10.513 1.00 96.44 195 VAL A N 1
ATOM 1427 C CA . VAL A 1 195 ? 2.759 -10.945 9.543 1.00 96.44 195 VAL A CA 1
ATOM 1428 C C . VAL A 1 195 ? 2.619 -10.408 8.119 1.00 96.44 195 VAL A C 1
ATOM 1430 O O . VAL A 1 195 ? 3.573 -10.502 7.343 1.00 96.44 195 VAL A O 1
ATOM 1433 N N . MET A 1 196 ? 1.471 -9.821 7.764 1.00 96.88 196 MET A N 1
ATOM 1434 C CA . MET A 1 196 ? 1.263 -9.235 6.437 1.00 96.88 196 MET A CA 1
ATOM 1435 C C . MET A 1 196 ? 2.220 -8.064 6.178 1.00 96.88 196 MET A C 1
ATOM 1437 O O . MET A 1 196 ? 2.902 -8.044 5.150 1.00 96.88 196 MET A O 1
ATOM 1441 N N . ALA A 1 197 ? 2.322 -7.120 7.117 1.00 97.50 197 ALA A N 1
ATOM 1442 C CA . ALA A 1 197 ? 3.201 -5.961 6.998 1.00 97.50 197 ALA A CA 1
ATOM 1443 C C . ALA A 1 197 ? 4.673 -6.376 6.835 1.00 97.50 197 ALA A C 1
ATOM 1445 O O . ALA A 1 197 ? 5.360 -5.874 5.941 1.00 97.50 197 ALA A O 1
ATOM 1446 N N . ILE A 1 198 ? 5.141 -7.337 7.639 1.00 97.44 198 ILE A N 1
ATOM 1447 C CA . ILE A 1 198 ? 6.506 -7.875 7.549 1.00 97.44 198 ILE A CA 1
ATOM 1448 C C . ILE A 1 198 ? 6.721 -8.581 6.206 1.00 97.44 198 ILE A C 1
ATOM 1450 O O . ILE A 1 198 ? 7.711 -8.304 5.525 1.00 97.44 198 ILE A O 1
ATOM 1454 N N . ALA A 1 199 ? 5.802 -9.455 5.786 1.00 97.88 199 ALA A N 1
ATOM 1455 C CA . ALA A 1 199 ? 5.938 -10.205 4.538 1.00 97.88 199 ALA A CA 1
ATOM 1456 C C . ALA A 1 199 ? 6.021 -9.278 3.315 1.00 97.88 199 ALA A C 1
ATOM 1458 O O . ALA A 1 199 ? 6.882 -9.470 2.451 1.00 97.88 199 ALA A O 1
ATOM 1459 N N . LEU A 1 200 ? 5.177 -8.244 3.253 1.00 98.44 200 LEU A N 1
ATOM 1460 C CA . LEU A 1 200 ? 5.189 -7.270 2.159 1.00 98.44 200 LEU A CA 1
ATOM 1461 C C . LEU A 1 200 ? 6.416 -6.348 2.203 1.00 98.44 200 LEU A C 1
ATOM 1463 O O . LEU A 1 200 ? 6.974 -6.022 1.152 1.00 98.44 200 LEU A O 1
ATOM 1467 N N . ALA A 1 201 ? 6.872 -5.950 3.393 1.00 98.06 201 ALA A N 1
ATOM 1468 C CA . ALA A 1 201 ? 8.089 -5.156 3.539 1.00 98.06 201 ALA A CA 1
ATOM 1469 C C . ALA A 1 201 ? 9.327 -5.936 3.069 1.00 98.06 201 ALA A C 1
ATOM 1471 O O . ALA A 1 201 ? 10.119 -5.412 2.279 1.00 98.06 201 ALA A O 1
ATOM 1472 N N . VAL A 1 202 ? 9.459 -7.202 3.484 1.00 98.19 202 VAL A N 1
ATOM 1473 C CA . VAL A 1 202 ? 10.546 -8.092 3.044 1.00 98.19 202 VAL A CA 1
ATOM 1474 C C . VAL A 1 202 ? 10.478 -8.320 1.537 1.00 98.19 202 VAL A C 1
ATOM 1476 O O . VAL A 1 202 ? 11.497 -8.181 0.861 1.00 98.19 202 VAL A O 1
ATOM 1479 N N . LEU A 1 203 ? 9.291 -8.598 0.991 1.00 98.50 203 LEU A N 1
ATOM 1480 C CA . LEU A 1 203 ? 9.071 -8.717 -0.452 1.00 98.50 203 LEU A CA 1
ATOM 1481 C C . LEU A 1 203 ? 9.598 -7.486 -1.199 1.00 98.50 203 LEU A C 1
ATOM 1483 O O . LEU A 1 203 ? 10.420 -7.622 -2.107 1.00 98.50 203 LEU A O 1
ATOM 1487 N N . LEU A 1 204 ? 9.181 -6.286 -0.789 1.00 98.25 204 LEU A N 1
ATOM 1488 C CA . LEU A 1 204 ? 9.621 -5.036 -1.408 1.00 98.25 204 LEU A CA 1
ATOM 1489 C C . LEU A 1 204 ? 11.143 -4.890 -1.348 1.00 98.25 204 LEU A C 1
ATOM 1491 O O . LEU A 1 204 ? 11.774 -4.574 -2.360 1.00 98.25 204 LEU A O 1
ATOM 1495 N N . TRP A 1 205 ? 11.740 -5.127 -0.180 1.00 97.75 205 TRP A N 1
ATOM 1496 C CA . TRP A 1 205 ? 13.178 -4.968 0.034 1.00 97.75 205 TRP A CA 1
ATOM 1497 C C . TRP A 1 205 ? 13.997 -5.947 -0.800 1.00 97.75 205 TRP A C 1
ATOM 1499 O O . TRP A 1 205 ? 14.949 -5.531 -1.460 1.00 97.75 205 TRP A O 1
ATOM 1509 N N . ILE A 1 206 ? 13.613 -7.222 -0.831 1.00 97.81 206 ILE A N 1
ATOM 1510 C CA . ILE A 1 206 ? 14.285 -8.245 -1.640 1.00 97.81 206 ILE A CA 1
ATOM 1511 C C . ILE A 1 206 ? 14.203 -7.891 -3.122 1.00 97.81 206 ILE A C 1
ATOM 1513 O O . ILE A 1 206 ? 15.221 -7.913 -3.821 1.00 97.81 206 ILE A O 1
ATOM 1517 N N . VAL A 1 207 ? 13.020 -7.494 -3.598 1.00 97.81 207 VAL A N 1
ATOM 1518 C CA . VAL A 1 207 ? 12.839 -7.070 -4.990 1.00 97.81 207 VAL A CA 1
ATOM 1519 C C . VAL A 1 207 ? 13.732 -5.864 -5.304 1.00 97.81 207 VAL A C 1
ATOM 1521 O O . VAL A 1 207 ? 14.415 -5.831 -6.332 1.00 97.81 207 VAL A O 1
ATOM 1524 N N . TRP A 1 208 ? 13.780 -4.886 -4.400 1.00 96.44 208 TRP A N 1
ATOM 1525 C CA . TRP A 1 208 ? 14.596 -3.684 -4.549 1.00 96.44 208 TRP A CA 1
ATOM 1526 C C . TRP A 1 208 ? 16.110 -3.955 -4.501 1.00 96.44 208 TRP A C 1
ATOM 1528 O O . TRP A 1 208 ? 16.881 -3.306 -5.215 1.00 96.44 208 TRP A O 1
ATOM 1538 N N . LEU A 1 209 ? 16.561 -4.914 -3.692 1.00 96.19 209 LEU A N 1
ATOM 1539 C CA . LEU A 1 209 ? 17.964 -5.324 -3.634 1.00 96.19 209 LEU A CA 1
ATOM 1540 C C . LEU A 1 209 ? 18.371 -6.044 -4.924 1.00 96.19 209 LEU A C 1
ATOM 1542 O O . LEU A 1 209 ? 19.314 -5.615 -5.593 1.00 96.19 209 LEU A O 1
ATOM 1546 N N . ILE A 1 210 ? 17.627 -7.083 -5.315 1.00 95.50 210 ILE A N 1
ATOM 1547 C CA . ILE A 1 210 ? 17.984 -7.944 -6.452 1.00 95.50 210 ILE A CA 1
ATOM 1548 C C . ILE A 1 210 ? 17.908 -7.185 -7.780 1.00 95.50 210 ILE A C 1
ATOM 1550 O O . ILE A 1 210 ? 18.776 -7.367 -8.636 1.00 95.50 210 ILE A O 1
ATOM 1554 N N . ARG A 1 211 ? 16.932 -6.281 -7.968 1.00 91.75 211 ARG A N 1
ATOM 1555 C CA . ARG A 1 211 ? 16.801 -5.534 -9.236 1.00 91.75 211 ARG A CA 1
ATOM 1556 C C . ARG A 1 211 ? 18.010 -4.649 -9.560 1.00 91.75 211 ARG A C 1
ATOM 1558 O O . ARG A 1 211 ? 18.147 -4.232 -10.709 1.00 91.75 211 ARG A O 1
ATOM 1565 N N . ARG A 1 212 ? 18.829 -4.315 -8.555 1.00 88.44 212 ARG A N 1
ATOM 1566 C CA . ARG A 1 212 ? 20.039 -3.488 -8.689 1.00 88.44 212 ARG A CA 1
ATOM 1567 C C . ARG A 1 212 ? 21.303 -4.314 -8.933 1.00 88.44 212 ARG A C 1
ATOM 1569 O O . ARG A 1 212 ? 22.347 -3.737 -9.206 1.00 88.44 212 ARG A O 1
ATOM 1576 N N . MET A 1 213 ? 21.217 -5.641 -8.849 1.00 89.44 213 MET A N 1
ATOM 1577 C CA . MET A 1 213 ? 22.340 -6.534 -9.124 1.00 89.44 213 MET A CA 1
ATOM 1578 C C . MET A 1 213 ? 22.575 -6.676 -10.633 1.00 89.44 213 MET A C 1
ATOM 1580 O O . MET A 1 213 ? 21.637 -6.650 -11.433 1.00 89.44 213 MET A O 1
ATOM 1584 N N . GLU A 1 214 ? 23.823 -6.921 -11.034 1.00 83.25 214 GLU A N 1
ATOM 1585 C CA . GLU A 1 214 ? 24.241 -7.064 -12.440 1.00 83.25 214 GLU A CA 1
ATOM 1586 C C . GLU A 1 214 ? 23.896 -8.432 -13.067 1.00 83.25 214 GLU A C 1
ATOM 1588 O O . GLU A 1 214 ? 24.656 -9.021 -13.845 1.00 83.25 214 GLU A O 1
ATOM 1593 N N . ILE A 1 215 ? 22.717 -8.964 -12.753 1.00 86.19 215 ILE A N 1
ATOM 1594 C CA . ILE A 1 215 ? 22.253 -10.265 -13.237 1.00 86.19 215 ILE A CA 1
ATOM 1595 C C . ILE A 1 215 ? 21.394 -10.129 -14.502 1.00 86.19 215 ILE A C 1
ATOM 1597 O O . ILE A 1 215 ? 20.697 -9.137 -14.738 1.00 86.19 215 ILE A O 1
ATOM 1601 N N . LYS A 1 216 ? 21.416 -11.161 -15.353 1.00 82.19 216 LYS A N 1
ATOM 1602 C CA . LYS A 1 216 ? 20.488 -11.241 -16.492 1.00 82.19 216 LYS A CA 1
ATOM 1603 C C . LYS A 1 216 ? 19.060 -11.387 -15.954 1.00 82.19 216 LYS A C 1
ATOM 1605 O O . LYS A 1 216 ? 18.833 -12.154 -15.028 1.00 82.19 216 LYS A O 1
ATOM 1610 N N . TYR A 1 217 ? 18.110 -10.672 -16.560 1.00 83.31 217 TYR A N 1
ATOM 1611 C CA . TYR A 1 217 ? 16.694 -10.667 -16.163 1.00 83.31 217 TYR A CA 1
ATOM 1612 C C . TYR A 1 217 ? 16.428 -10.223 -14.712 1.00 83.31 217 TYR A C 1
ATOM 1614 O O . TYR A 1 217 ? 15.453 -10.665 -14.110 1.00 83.31 217 TYR A O 1
ATOM 1622 N N . ALA A 1 218 ? 17.252 -9.312 -14.175 1.00 87.38 218 ALA A N 1
ATOM 1623 C CA . ALA A 1 218 ? 17.212 -8.877 -12.775 1.00 87.38 218 ALA A CA 1
ATOM 1624 C C . ALA A 1 218 ? 15.813 -8.555 -12.232 1.00 87.38 218 ALA A C 1
ATOM 1626 O O . ALA A 1 218 ? 15.500 -8.954 -11.122 1.00 87.38 218 ALA A O 1
ATOM 1627 N N . TRP A 1 219 ? 14.950 -7.894 -13.010 1.00 91.19 219 TRP A N 1
ATOM 1628 C CA . TRP A 1 219 ? 13.600 -7.523 -12.567 1.00 91.19 219 TRP A CA 1
ATOM 1629 C C . TRP A 1 219 ? 12.687 -8.736 -12.345 1.00 91.19 219 TRP A C 1
ATOM 1631 O O . TRP A 1 219 ? 12.017 -8.816 -11.319 1.00 91.19 219 TRP A O 1
ATOM 1641 N N . MET A 1 220 ? 12.685 -9.702 -13.268 1.00 94.12 220 MET A N 1
ATOM 1642 C CA . MET A 1 220 ? 11.853 -10.901 -13.130 1.00 94.12 220 MET A CA 1
ATOM 1643 C C . MET A 1 220 ? 12.407 -11.850 -12.065 1.00 94.12 220 MET A C 1
ATOM 1645 O O . MET A 1 220 ? 11.636 -12.438 -11.311 1.00 94.12 220 MET A O 1
ATOM 1649 N N . THR A 1 221 ? 13.736 -11.962 -11.964 1.00 94.31 221 THR A N 1
ATOM 1650 C CA . THR A 1 221 ? 14.391 -12.728 -10.894 1.00 94.31 221 THR A CA 1
ATOM 1651 C C . THR A 1 221 ? 14.098 -12.114 -9.526 1.00 94.31 221 THR A C 1
ATOM 1653 O O . THR A 1 221 ? 13.763 -12.839 -8.595 1.00 94.31 221 THR A O 1
ATOM 1656 N N . ALA A 1 222 ? 14.152 -10.784 -9.413 1.00 96.06 222 ALA A N 1
ATOM 1657 C CA . ALA A 1 222 ? 13.806 -10.055 -8.197 1.00 96.06 222 ALA A CA 1
ATOM 1658 C C . ALA A 1 222 ? 12.362 -10.332 -7.758 1.00 96.06 222 ALA A C 1
ATOM 1660 O O . ALA A 1 222 ? 12.143 -10.705 -6.608 1.00 96.06 222 ALA A O 1
ATOM 1661 N N . ALA A 1 223 ? 11.397 -10.211 -8.678 1.00 96.94 223 ALA A N 1
ATOM 1662 C CA . ALA A 1 223 ? 9.992 -10.511 -8.405 1.00 96.94 223 ALA A CA 1
ATOM 1663 C C . ALA A 1 223 ? 9.781 -11.976 -7.989 1.00 96.94 223 ALA A C 1
ATOM 1665 O O . ALA A 1 223 ? 9.116 -12.230 -6.990 1.00 96.94 223 ALA A O 1
ATOM 1666 N N . GLY A 1 224 ? 10.390 -12.930 -8.702 1.00 97.44 224 GLY A N 1
ATOM 1667 C CA . GLY A 1 224 ? 10.258 -14.357 -8.398 1.00 97.44 224 GLY A CA 1
ATOM 1668 C C . GLY A 1 224 ? 10.813 -14.737 -7.022 1.00 97.44 224 GLY A C 1
ATOM 1669 O O . GLY A 1 224 ? 10.123 -15.392 -6.245 1.00 97.44 224 GLY A O 1
ATOM 1670 N N . VAL A 1 225 ? 12.031 -14.292 -6.692 1.00 97.69 225 VAL A N 1
ATOM 1671 C CA . VAL A 1 225 ? 12.650 -14.565 -5.380 1.00 97.69 225 VAL A CA 1
ATOM 1672 C C . VAL A 1 225 ? 11.883 -13.866 -4.259 1.00 97.69 225 VAL A C 1
ATOM 1674 O O . VAL A 1 225 ? 11.615 -14.476 -3.226 1.00 97.69 225 VAL A O 1
ATOM 1677 N N . GLY A 1 226 ? 11.487 -12.610 -4.471 1.00 98.00 226 GLY A N 1
ATOM 1678 C CA . GLY A 1 226 ? 10.686 -11.868 -3.504 1.00 98.00 226 GLY A CA 1
ATOM 1679 C C . GLY A 1 226 ? 9.355 -12.559 -3.209 1.00 98.00 226 GLY A C 1
ATOM 1680 O O . GLY A 1 226 ? 9.017 -12.750 -2.044 1.00 98.00 226 GLY A O 1
ATOM 1681 N N . LEU A 1 227 ? 8.614 -12.970 -4.243 1.00 98.31 227 LEU A N 1
ATOM 1682 C CA . LEU A 1 227 ? 7.311 -13.622 -4.077 1.00 98.31 227 LEU A CA 1
ATOM 1683 C C . LEU A 1 227 ? 7.423 -15.014 -3.455 1.00 98.31 227 LEU A C 1
ATOM 1685 O O . LEU A 1 227 ? 6.567 -15.395 -2.661 1.00 98.31 227 LEU A O 1
ATOM 1689 N N . PHE A 1 228 ? 8.492 -15.751 -3.755 1.00 98.06 228 PHE A N 1
ATOM 1690 C CA . PHE A 1 228 ? 8.778 -17.005 -3.066 1.00 98.06 228 PHE A CA 1
ATOM 1691 C C . PHE A 1 228 ? 8.945 -16.788 -1.553 1.00 98.06 228 PHE A C 1
ATOM 1693 O O . PHE A 1 228 ? 8.317 -17.487 -0.757 1.00 98.06 228 PHE A O 1
ATOM 1700 N N . LEU A 1 229 ? 9.729 -15.781 -1.152 1.00 97.94 229 LEU A N 1
ATOM 1701 C CA . LEU A 1 229 ? 9.898 -15.431 0.261 1.00 97.94 229 LEU A CA 1
ATOM 1702 C C . LEU A 1 229 ? 8.605 -14.907 0.893 1.00 97.94 229 LEU A C 1
ATOM 1704 O O . LEU A 1 229 ? 8.309 -15.261 2.028 1.00 97.94 229 LEU A O 1
ATOM 1708 N N . TYR A 1 230 ? 7.812 -14.118 0.165 1.00 98.12 230 TYR A N 1
ATOM 1709 C CA . TYR A 1 230 ? 6.495 -13.661 0.617 1.00 98.12 230 TYR A CA 1
ATOM 1710 C C . TYR A 1 230 ? 5.581 -14.837 0.988 1.00 98.12 230 TYR A C 1
ATOM 1712 O O . TYR A 1 230 ? 5.038 -14.871 2.092 1.00 98.12 230 TYR A O 1
ATOM 1720 N N . VAL A 1 231 ? 5.464 -15.836 0.105 1.00 97.50 231 VAL A N 1
ATOM 1721 C CA . VAL A 1 231 ? 4.666 -17.046 0.363 1.00 97.50 231 VAL A CA 1
ATOM 1722 C C . VAL A 1 231 ? 5.220 -17.821 1.556 1.00 97.50 231 VAL A C 1
ATOM 1724 O O . VAL A 1 231 ? 4.456 -18.214 2.436 1.00 97.50 231 VAL A O 1
ATOM 1727 N N . ALA A 1 232 ? 6.543 -17.999 1.630 1.00 96.69 232 ALA A N 1
ATOM 1728 C CA . ALA A 1 232 ? 7.181 -18.685 2.751 1.00 96.69 232 ALA A CA 1
ATOM 1729 C C . ALA A 1 232 ? 6.892 -17.987 4.092 1.00 96.69 232 ALA A C 1
ATOM 1731 O O . ALA A 1 232 ? 6.547 -18.655 5.065 1.00 96.69 232 ALA A O 1
ATOM 1732 N N . LEU A 1 233 ? 6.963 -16.652 4.137 1.00 96.56 233 LEU A N 1
ATOM 1733 C CA . LEU A 1 233 ? 6.661 -15.861 5.332 1.00 96.56 233 LEU A CA 1
ATOM 1734 C C . LEU A 1 233 ? 5.181 -15.930 5.719 1.00 96.56 233 LEU A C 1
ATOM 1736 O O . LEU A 1 233 ? 4.880 -16.045 6.904 1.00 96.56 233 LEU A O 1
ATOM 1740 N N . ARG A 1 234 ? 4.255 -15.915 4.751 1.00 95.62 234 ARG A N 1
ATOM 1741 C CA . ARG A 1 234 ? 2.815 -16.078 5.024 1.00 95.62 234 ARG A CA 1
ATOM 1742 C C . ARG A 1 234 ? 2.503 -17.466 5.593 1.00 95.62 234 ARG A C 1
ATOM 1744 O O . ARG A 1 234 ? 1.794 -17.559 6.591 1.00 95.62 234 ARG A O 1
ATOM 1751 N N . ILE A 1 235 ? 3.072 -18.531 5.022 1.00 95.44 235 ILE A N 1
ATOM 1752 C CA . ILE A 1 235 ? 2.894 -19.908 5.520 1.00 95.44 235 ILE A CA 1
ATOM 1753 C C . ILE A 1 235 ? 3.524 -20.079 6.909 1.00 95.44 235 ILE A C 1
ATOM 1755 O O . ILE A 1 235 ? 2.900 -20.647 7.808 1.00 95.44 235 ILE A O 1
ATOM 1759 N N . ALA A 1 236 ? 4.737 -19.557 7.111 1.00 94.81 236 ALA A N 1
ATOM 1760 C CA . ALA A 1 236 ? 5.390 -19.572 8.416 1.00 94.81 236 ALA A CA 1
ATOM 1761 C C . ALA A 1 236 ? 4.551 -18.811 9.450 1.00 94.81 236 ALA A C 1
ATOM 1763 O O . ALA A 1 236 ? 4.288 -19.333 10.529 1.00 94.81 236 ALA A O 1
ATOM 1764 N N . GLY A 1 237 ? 4.057 -17.623 9.101 1.00 94.06 237 GLY A N 1
ATOM 1765 C CA . GLY A 1 237 ? 3.203 -16.831 9.978 1.00 94.06 237 GLY A CA 1
ATOM 1766 C C . GLY A 1 237 ? 1.911 -17.550 10.367 1.00 94.06 237 GLY A C 1
ATOM 1767 O O . GLY A 1 237 ? 1.528 -17.530 11.534 1.00 94.06 237 GLY A O 1
ATOM 1768 N N . SER A 1 238 ? 1.296 -18.269 9.425 1.00 93.25 238 SER A N 1
ATOM 1769 C CA . SER A 1 238 ? 0.145 -19.133 9.708 1.00 93.25 238 SER A CA 1
ATOM 1770 C C . SER A 1 238 ? 0.478 -20.241 10.709 1.00 93.25 238 SER A C 1
ATOM 1772 O O . SER A 1 238 ? -0.268 -20.472 11.655 1.00 93.25 238 SER A O 1
ATOM 1774 N N . THR A 1 239 ? 1.638 -20.879 10.546 1.00 93.06 239 THR A N 1
ATOM 1775 C CA . THR A 1 239 ? 2.065 -22.012 11.381 1.00 93.06 239 THR A CA 1
ATOM 1776 C C . THR A 1 239 ? 2.458 -21.581 12.796 1.00 93.06 239 THR A C 1
ATOM 1778 O O . THR A 1 239 ? 2.107 -22.254 13.760 1.00 93.06 239 THR A O 1
ATOM 1781 N N . PHE A 1 240 ? 3.192 -20.473 12.936 1.00 94.25 240 PHE A N 1
ATOM 1782 C CA . PHE A 1 240 ? 3.735 -20.028 14.225 1.00 94.25 240 PHE A CA 1
ATOM 1783 C C . PHE A 1 240 ? 2.779 -19.137 15.021 1.00 94.25 240 PHE A C 1
ATOM 1785 O O . PHE A 1 240 ? 2.775 -19.209 16.246 1.00 94.25 240 PHE A O 1
ATOM 1792 N N . PHE A 1 241 ? 1.980 -18.305 14.346 1.00 91.12 241 PHE A N 1
ATOM 1793 C CA . PHE A 1 241 ? 1.101 -17.323 14.994 1.00 91.12 241 PHE A CA 1
ATOM 1794 C C . PHE A 1 241 ? -0.392 -17.635 14.818 1.00 91.12 241 PHE A C 1
ATOM 1796 O O . PHE A 1 241 ? -1.228 -16.845 15.244 1.00 91.12 241 PHE A O 1
ATOM 1803 N N . GLY A 1 242 ? -0.744 -18.759 14.181 1.00 89.06 242 GLY A N 1
ATOM 1804 C CA . GLY A 1 242 ? -2.139 -19.158 13.965 1.00 89.06 242 GLY A CA 1
ATOM 1805 C C . GLY A 1 242 ? -2.909 -18.252 12.999 1.00 89.06 242 GLY A C 1
ATOM 1806 O O . GLY A 1 242 ? -4.136 -18.253 13.005 1.00 89.06 242 GLY A O 1
ATOM 1807 N N . VAL A 1 243 ? -2.207 -17.462 12.179 1.00 89.12 243 VAL A N 1
ATOM 1808 C CA . VAL A 1 243 ? -2.821 -16.528 11.225 1.00 89.12 243 VAL A CA 1
ATOM 1809 C C . VAL A 1 243 ? -3.545 -17.294 10.121 1.00 89.12 243 VAL A C 1
ATOM 1811 O O . VAL A 1 243 ? -3.004 -18.244 9.543 1.00 89.12 243 VAL A O 1
ATOM 1814 N N . SER A 1 244 ? -4.757 -16.858 9.786 1.00 85.31 244 SER A N 1
ATOM 1815 C CA . SER A 1 244 ? -5.522 -17.471 8.707 1.00 85.31 244 SER A CA 1
ATOM 1816 C C . SER A 1 244 ? -4.873 -17.167 7.349 1.00 85.31 244 SER A C 1
ATOM 1818 O O . SER A 1 244 ? -4.531 -16.030 7.023 1.00 85.31 244 SER A O 1
ATOM 1820 N N . VAL A 1 245 ? -4.639 -18.204 6.542 1.00 87.12 245 VAL A N 1
ATOM 1821 C CA . VAL A 1 245 ? -4.136 -18.043 5.173 1.00 87.12 245 VAL A CA 1
ATOM 1822 C C . VAL A 1 245 ? -5.050 -18.796 4.229 1.00 87.12 245 VAL A C 1
ATOM 1824 O O . VAL A 1 245 ? -5.058 -20.025 4.171 1.00 87.12 245 VAL A O 1
ATOM 1827 N N . GLN A 1 246 ? -5.813 -18.041 3.446 1.00 91.25 246 GLN A N 1
ATOM 1828 C CA . GLN A 1 246 ? -6.634 -18.612 2.396 1.00 91.25 246 GLN A CA 1
ATOM 1829 C C . GLN A 1 246 ? -5.765 -18.874 1.156 1.00 91.25 246 GLN A C 1
ATOM 1831 O O . GLN A 1 246 ? -5.304 -17.965 0.470 1.00 91.25 246 GLN A O 1
ATOM 1836 N N . ILE A 1 247 ? -5.519 -20.154 0.872 1.00 89.75 247 ILE A N 1
ATOM 1837 C CA . ILE A 1 247 ? -4.571 -20.584 -0.171 1.00 89.75 247 ILE A CA 1
ATOM 1838 C C . ILE A 1 247 ? -4.969 -20.049 -1.555 1.00 89.75 247 ILE A C 1
ATOM 1840 O O . ILE A 1 247 ? -4.111 -19.622 -2.324 1.00 89.75 247 ILE A O 1
ATOM 1844 N N . VAL A 1 248 ? -6.269 -20.035 -1.868 1.00 92.50 248 VAL A N 1
ATOM 1845 C CA . VAL A 1 248 ? -6.777 -19.585 -3.175 1.00 92.50 248 VAL A CA 1
ATOM 1846 C C . VAL A 1 248 ? -6.476 -18.104 -3.414 1.00 92.50 248 VAL A C 1
ATOM 1848 O O . VAL A 1 248 ? -5.980 -17.753 -4.484 1.00 92.50 248 VAL A O 1
ATOM 1851 N N . THR A 1 249 ? -6.720 -17.239 -2.426 1.00 91.94 249 THR A N 1
ATOM 1852 C CA . THR A 1 249 ? -6.436 -15.801 -2.554 1.00 91.94 249 THR A CA 1
ATOM 1853 C C . THR A 1 249 ? -4.937 -15.539 -2.599 1.00 91.94 249 THR A C 1
ATOM 1855 O O . THR A 1 249 ? -4.496 -14.745 -3.422 1.00 91.94 249 THR A O 1
ATOM 1858 N N . MET A 1 250 ? -4.131 -16.283 -1.833 1.00 95.00 250 MET A N 1
ATOM 1859 C CA . MET A 1 250 ? -2.668 -16.185 -1.895 1.00 95.00 250 MET A CA 1
ATOM 1860 C C . MET A 1 250 ? -2.110 -16.548 -3.283 1.00 95.00 250 MET A C 1
ATOM 1862 O O . MET A 1 250 ? -1.208 -15.877 -3.782 1.00 95.00 250 MET A O 1
ATOM 1866 N N . ILE A 1 251 ? -2.644 -17.585 -3.938 1.00 95.50 251 ILE A N 1
ATOM 1867 C CA . ILE A 1 251 ? -2.235 -17.949 -5.306 1.00 95.50 251 ILE A CA 1
ATOM 1868 C C . ILE A 1 251 ? -2.596 -16.830 -6.290 1.00 95.50 251 ILE A C 1
ATOM 1870 O O . ILE A 1 251 ? -1.767 -16.456 -7.123 1.00 95.50 251 ILE A O 1
ATOM 1874 N N . LEU A 1 252 ? -3.812 -16.283 -6.194 1.00 96.19 252 LEU A N 1
ATOM 1875 C CA . LEU A 1 252 ? -4.246 -15.170 -7.042 1.00 96.19 252 LEU A CA 1
ATOM 1876 C C . LEU A 1 252 ? -3.376 -13.925 -6.835 1.00 96.19 252 LEU A C 1
ATOM 1878 O O . LEU A 1 252 ? -2.952 -13.321 -7.821 1.00 96.19 252 LEU A O 1
ATOM 1882 N N . ASP A 1 253 ? -3.044 -13.595 -5.588 1.00 97.12 253 ASP A N 1
ATOM 1883 C CA . ASP A 1 253 ? -2.152 -12.488 -5.239 1.00 97.12 253 ASP A CA 1
ATOM 1884 C C . ASP A 1 253 ? -0.778 -12.631 -5.911 1.00 97.12 253 ASP A C 1
ATOM 1886 O O . ASP A 1 253 ? -0.326 -11.739 -6.634 1.00 97.12 253 ASP A O 1
ATOM 1890 N N . VAL A 1 254 ? -0.153 -13.807 -5.797 1.00 97.88 254 VAL A N 1
ATOM 1891 C CA . VAL A 1 254 ? 1.147 -14.087 -6.431 1.00 97.88 254 VAL A CA 1
ATOM 1892 C C . VAL A 1 254 ? 1.073 -13.978 -7.957 1.00 97.88 254 VAL A C 1
ATOM 1894 O O . VAL A 1 254 ? 1.975 -13.405 -8.579 1.00 97.88 254 VAL A O 1
ATOM 1897 N N . ILE A 1 255 ? 0.010 -14.496 -8.581 1.00 97.56 255 ILE A N 1
ATOM 1898 C CA . ILE A 1 255 ? -0.179 -14.408 -10.037 1.00 97.56 255 ILE A CA 1
ATOM 1899 C C . ILE A 1 255 ? -0.295 -12.943 -10.470 1.00 97.56 255 ILE A C 1
ATOM 1901 O O . ILE A 1 255 ? 0.396 -12.520 -11.402 1.00 97.56 255 ILE A O 1
ATOM 1905 N N . VAL A 1 256 ? -1.128 -12.154 -9.791 1.00 97.81 256 VAL A N 1
ATOM 1906 C CA . VAL A 1 256 ? -1.334 -10.734 -10.111 1.00 97.81 256 VAL A CA 1
ATOM 1907 C C . VAL A 1 256 ? -0.054 -9.926 -9.879 1.00 97.81 256 VAL A C 1
ATOM 1909 O O . VAL A 1 256 ? 0.314 -9.092 -10.716 1.00 97.81 256 VAL A O 1
ATOM 1912 N N . ALA A 1 257 ? 0.694 -10.217 -8.816 1.00 97.69 257 ALA A N 1
ATOM 1913 C CA . ALA A 1 257 ? 1.984 -9.593 -8.547 1.00 97.69 257 ALA A CA 1
ATOM 1914 C C . ALA A 1 257 ? 3.033 -9.926 -9.628 1.00 97.69 257 ALA A C 1
ATOM 1916 O O . ALA A 1 257 ? 3.741 -9.032 -10.103 1.00 97.69 257 ALA A O 1
ATOM 1917 N N . MET A 1 258 ? 3.085 -11.175 -10.106 1.00 97.38 258 MET A N 1
ATOM 1918 C CA . MET A 1 258 ? 3.950 -11.563 -11.230 1.00 97.38 258 MET A CA 1
ATOM 1919 C C . MET A 1 258 ? 3.553 -10.883 -12.544 1.00 97.38 258 MET A C 1
ATOM 1921 O O . MET A 1 258 ? 4.425 -10.422 -13.288 1.00 97.38 258 MET A O 1
ATOM 1925 N N . LEU A 1 259 ? 2.254 -10.775 -12.836 1.00 96.00 259 LEU A N 1
ATOM 1926 C CA . LEU A 1 259 ? 1.765 -10.034 -14.004 1.00 96.00 259 LEU A CA 1
ATOM 1927 C C . LEU A 1 259 ? 2.146 -8.553 -13.923 1.00 96.00 259 LEU A C 1
ATOM 1929 O O . LEU A 1 259 ? 2.545 -7.959 -14.927 1.00 96.00 259 LEU A O 1
ATOM 1933 N N . THR A 1 260 ? 2.104 -7.981 -12.723 1.00 94.56 260 THR A N 1
ATOM 1934 C CA . THR A 1 260 ? 2.509 -6.598 -12.459 1.00 94.56 260 THR A CA 1
ATOM 1935 C C . THR A 1 260 ? 4.002 -6.398 -12.696 1.00 94.56 260 THR A C 1
ATOM 1937 O O . THR A 1 260 ? 4.388 -5.449 -13.382 1.00 94.56 260 THR A O 1
ATOM 1940 N N . ALA A 1 261 ? 4.849 -7.322 -12.232 1.00 94.81 261 ALA A N 1
ATOM 1941 C CA . ALA A 1 261 ? 6.278 -7.309 -12.542 1.00 94.81 261 ALA A CA 1
ATOM 1942 C C . ALA A 1 261 ? 6.543 -7.401 -14.052 1.00 94.81 261 ALA A C 1
ATOM 1944 O O . ALA A 1 261 ? 7.344 -6.635 -14.598 1.00 94.81 261 ALA A O 1
ATOM 1945 N N . ALA A 1 262 ? 5.842 -8.302 -14.746 1.00 89.81 262 ALA A N 1
ATOM 1946 C CA . ALA A 1 262 ? 5.976 -8.476 -16.187 1.00 89.81 262 ALA A CA 1
ATOM 1947 C C . ALA A 1 262 ? 5.548 -7.220 -16.963 1.00 89.81 262 ALA A C 1
ATOM 1949 O O . ALA A 1 262 ? 6.248 -6.805 -17.893 1.00 89.81 262 ALA A O 1
ATOM 1950 N N . ALA A 1 263 ? 4.447 -6.583 -16.555 1.00 88.00 263 ALA A N 1
ATOM 1951 C CA . ALA A 1 263 ? 3.994 -5.314 -17.110 1.00 88.00 263 ALA A CA 1
ATOM 1952 C C . ALA A 1 263 ? 5.025 -4.204 -16.852 1.00 88.00 263 ALA A C 1
ATOM 1954 O O . ALA A 1 263 ? 5.485 -3.562 -17.800 1.00 88.00 263 ALA A O 1
ATOM 1955 N N . ALA A 1 264 ? 5.471 -4.029 -15.605 1.00 87.38 264 ALA A N 1
ATOM 1956 C CA . ALA A 1 264 ? 6.477 -3.033 -15.242 1.00 87.38 264 ALA A CA 1
ATOM 1957 C C . ALA A 1 264 ? 7.771 -3.212 -16.055 1.00 87.38 264 ALA A C 1
ATOM 1959 O O . ALA A 1 264 ? 8.283 -2.248 -16.630 1.00 87.38 264 ALA A O 1
ATOM 1960 N N . GLN A 1 265 ? 8.259 -4.446 -16.207 1.00 84.75 265 GLN A N 1
ATOM 1961 C CA . GLN A 1 265 ? 9.423 -4.741 -17.044 1.00 84.75 265 GLN A CA 1
ATOM 1962 C C . GLN A 1 265 ? 9.163 -4.420 -18.524 1.00 84.75 265 GLN A C 1
ATOM 1964 O O . GLN A 1 265 ? 10.024 -3.838 -19.188 1.00 84.75 265 GLN A O 1
ATOM 1969 N N . ALA A 1 266 ? 7.996 -4.775 -19.066 1.00 77.06 266 ALA A N 1
ATOM 1970 C CA . ALA A 1 266 ? 7.671 -4.520 -20.466 1.00 77.06 266 ALA A CA 1
ATOM 1971 C C . ALA A 1 266 ? 7.618 -3.016 -20.790 1.00 77.06 266 ALA A C 1
ATOM 1973 O O . ALA A 1 266 ? 8.155 -2.603 -21.823 1.00 77.06 266 ALA A O 1
ATOM 1974 N N . PHE A 1 267 ? 7.020 -2.204 -19.914 1.00 72.12 267 PHE A N 1
ATOM 1975 C CA . PHE A 1 267 ? 6.837 -0.767 -20.135 1.00 72.12 267 PHE A CA 1
ATOM 1976 C C . PHE A 1 267 ? 8.061 0.068 -19.740 1.00 72.12 267 PHE A C 1
ATOM 1978 O O . PHE A 1 267 ? 8.466 0.958 -20.495 1.00 72.12 267 PHE A O 1
ATOM 1985 N N . LEU A 1 268 ? 8.707 -0.231 -18.613 1.00 69.25 268 LEU A N 1
ATOM 1986 C CA . LEU A 1 268 ? 9.786 0.599 -18.067 1.00 69.25 268 LEU A CA 1
ATOM 1987 C C . LEU A 1 268 ? 11.179 0.069 -18.437 1.00 69.25 268 LEU A C 1
ATOM 1989 O O . LEU A 1 268 ? 12.068 0.859 -18.762 1.00 69.25 268 LEU A O 1
ATOM 1993 N N . PHE A 1 269 ? 11.371 -1.256 -18.483 1.00 63.56 269 PHE A N 1
ATOM 1994 C CA . PHE A 1 269 ? 12.704 -1.875 -18.542 1.00 63.56 269 PHE A CA 1
ATOM 1995 C C . PHE A 1 269 ? 12.845 -3.000 -19.590 1.00 63.56 269 PHE A C 1
ATOM 1997 O O . PHE A 1 269 ? 13.285 -4.116 -19.313 1.00 63.56 269 PHE A O 1
ATOM 2004 N N . SER A 1 270 ? 12.486 -2.705 -20.845 1.00 67.06 270 SER A N 1
ATOM 2005 C CA . SER A 1 270 ? 12.572 -3.678 -21.946 1.00 67.06 270 SER A CA 1
ATOM 2006 C C . SER A 1 270 ? 13.984 -3.768 -22.552 1.00 67.06 270 SER A C 1
ATOM 2008 O O . SER A 1 270 ? 14.326 -3.030 -23.482 1.00 67.06 270 SER A O 1
ATOM 2010 N N . LEU A 1 271 ? 14.816 -4.677 -22.032 1.00 64.25 271 LEU A N 1
ATOM 2011 C CA . LEU A 1 271 ? 16.173 -4.969 -22.525 1.00 64.25 271 LEU A CA 1
ATOM 2012 C C . LEU A 1 271 ? 16.230 -6.204 -23.446 1.00 64.25 271 LEU A C 1
ATOM 2014 O O . LEU A 1 271 ? 15.443 -7.150 -23.312 1.00 64.25 271 LEU A O 1
ATOM 2018 N N . ASP A 1 272 ? 17.167 -6.213 -24.397 1.00 71.25 272 ASP A N 1
ATOM 2019 C CA . ASP A 1 272 ? 17.478 -7.368 -25.247 1.00 71.25 272 ASP A CA 1
ATOM 2020 C C . ASP A 1 272 ? 18.776 -8.055 -24.805 1.00 71.25 272 ASP A C 1
ATOM 2022 O O . ASP A 1 272 ? 19.845 -7.858 -25.377 1.00 71.25 272 ASP A O 1
ATOM 2026 N N . TYR A 1 273 ? 18.669 -8.915 -23.790 1.00 66.75 273 TYR A N 1
ATOM 2027 C CA . TYR A 1 273 ? 19.801 -9.686 -23.266 1.00 66.75 273 TYR A CA 1
ATOM 2028 C C . TYR A 1 273 ? 20.455 -10.629 -24.295 1.00 66.75 273 TYR A C 1
ATOM 2030 O O . TYR A 1 273 ? 21.569 -11.094 -24.054 1.00 66.75 273 TYR A O 1
ATOM 2038 N N . ARG A 1 274 ? 19.810 -10.921 -25.439 1.00 65.31 274 ARG A N 1
ATOM 2039 C CA . ARG A 1 274 ? 20.411 -11.755 -26.499 1.00 65.31 274 ARG A CA 1
ATOM 2040 C C . ARG A 1 274 ? 21.488 -11.013 -27.289 1.00 65.31 274 ARG A C 1
ATOM 2042 O O . ARG A 1 274 ? 22.361 -11.660 -27.848 1.00 65.31 274 ARG A O 1
ATOM 2049 N N . ARG A 1 275 ? 21.438 -9.679 -27.318 1.00 71.56 275 ARG A N 1
ATOM 2050 C CA . ARG A 1 275 ? 22.413 -8.810 -27.995 1.00 71.56 275 ARG A CA 1
ATOM 2051 C C . ARG A 1 275 ? 23.339 -8.128 -26.985 1.00 71.56 275 ARG A C 1
ATOM 2053 O O . ARG A 1 275 ? 23.564 -6.930 -27.069 1.00 71.56 275 ARG A O 1
ATOM 2060 N N . THR A 1 276 ? 23.787 -8.864 -25.968 1.00 77.00 276 THR A N 1
ATOM 2061 C CA . THR A 1 276 ? 24.735 -8.312 -24.989 1.00 77.00 276 THR A CA 1
ATOM 2062 C C . THR A 1 276 ? 26.099 -8.142 -25.654 1.00 77.00 276 THR A C 1
ATOM 2064 O O . THR A 1 276 ? 26.630 -9.113 -26.188 1.00 77.00 276 THR A O 1
ATOM 2067 N N . GLU A 1 277 ? 26.660 -6.940 -25.591 1.00 79.94 277 GLU A N 1
ATOM 2068 C CA . GLU A 1 277 ? 27.976 -6.599 -26.138 1.00 79.94 277 GLU A CA 1
ATOM 2069 C C . GLU A 1 277 ? 28.902 -6.169 -24.996 1.00 79.94 277 GLU A C 1
ATOM 2071 O O . GLU A 1 277 ? 28.487 -5.440 -24.098 1.00 79.94 277 GLU A O 1
ATOM 2076 N N . ASN A 1 278 ? 30.156 -6.618 -25.012 1.00 83.00 278 ASN A N 1
ATOM 2077 C CA . ASN A 1 278 ? 31.179 -6.140 -24.083 1.00 83.00 278 ASN A CA 1
ATOM 2078 C C . ASN A 1 278 ? 32.073 -5.163 -24.847 1.00 83.00 278 ASN A C 1
ATOM 2080 O O . ASN A 1 278 ? 32.739 -5.559 -25.805 1.00 83.00 278 ASN A O 1
ATOM 2084 N N . VAL A 1 279 ? 32.053 -3.895 -24.449 1.00 84.06 279 VAL A N 1
ATOM 2085 C CA . VAL A 1 279 ? 32.759 -2.801 -25.120 1.00 84.06 279 VAL A CA 1
ATOM 2086 C C . VAL A 1 279 ? 33.885 -2.313 -24.216 1.00 84.06 279 VAL A C 1
ATOM 2088 O O . VAL A 1 279 ? 33.766 -2.328 -22.990 1.00 84.06 279 VAL A O 1
ATOM 2091 N N . ARG A 1 280 ? 34.995 -1.914 -24.834 1.00 86.31 280 ARG A N 1
ATOM 2092 C CA . ARG A 1 280 ? 36.162 -1.351 -24.158 1.00 86.31 280 ARG A CA 1
ATOM 2093 C C . ARG A 1 280 ? 36.265 0.118 -24.536 1.00 86.31 280 ARG A C 1
ATOM 2095 O O . ARG A 1 280 ? 36.185 0.431 -25.723 1.00 86.31 280 ARG A O 1
ATOM 2102 N N . PHE A 1 281 ? 36.402 0.977 -23.537 1.00 83.81 281 PHE A N 1
ATOM 2103 C CA . PHE A 1 281 ? 36.659 2.402 -23.722 1.00 83.81 281 PHE A CA 1
ATOM 2104 C C . PHE A 1 281 ? 37.951 2.740 -22.994 1.00 83.81 281 PHE A C 1
ATOM 2106 O O . PHE A 1 281 ? 38.179 2.235 -21.901 1.00 83.81 281 PHE A O 1
ATOM 2113 N N . GLU A 1 282 ? 38.777 3.572 -23.599 1.00 87.19 282 GLU A N 1
ATOM 2114 C CA . GLU A 1 282 ? 39.996 4.098 -22.999 1.00 87.19 282 GLU A CA 1
ATOM 2115 C C . GLU A 1 282 ? 39.904 5.618 -23.076 1.00 87.19 282 GLU A C 1
ATOM 2117 O O . GLU A 1 282 ? 39.502 6.156 -24.111 1.00 87.19 282 GLU A O 1
ATOM 2122 N N . ASP A 1 283 ? 40.194 6.269 -21.960 1.00 91.19 283 ASP A N 1
ATOM 2123 C CA . ASP A 1 283 ? 40.378 7.712 -21.838 1.00 91.19 283 ASP A CA 1
ATOM 2124 C C . ASP A 1 283 ? 41.775 7.968 -21.253 1.00 91.19 283 ASP A C 1
ATOM 2126 O O . ASP A 1 283 ? 42.431 7.024 -20.801 1.00 91.19 283 ASP A O 1
ATOM 2130 N N . ASP A 1 284 ? 42.218 9.223 -21.223 1.00 91.69 284 ASP A N 1
ATOM 2131 C CA . ASP A 1 284 ? 43.578 9.615 -20.827 1.00 91.69 284 ASP A CA 1
ATOM 2132 C C . ASP A 1 284 ? 43.973 9.105 -19.422 1.00 91.69 284 ASP A C 1
ATOM 2134 O O . ASP A 1 284 ? 45.151 8.8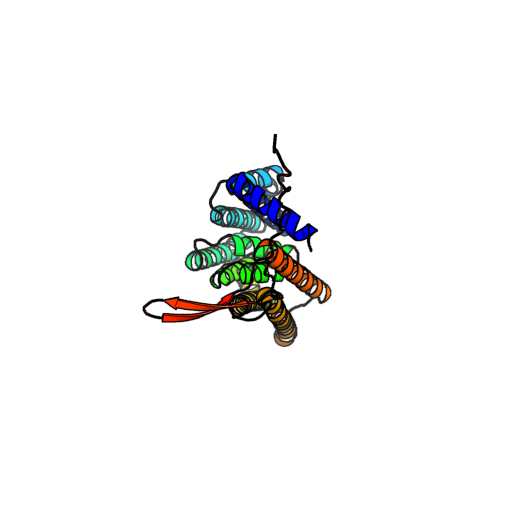71 -19.150 1.00 91.69 284 ASP A O 1
ATOM 2138 N N . GLU A 1 285 ? 42.993 8.892 -18.532 1.00 88.44 285 GLU A N 1
ATOM 2139 C CA . GLU A 1 285 ? 43.208 8.415 -17.158 1.00 88.44 285 GLU A CA 1
ATOM 2140 C C . GLU A 1 285 ? 42.755 6.964 -16.898 1.00 88.44 285 GLU A C 1
ATOM 2142 O O . GLU A 1 285 ? 43.208 6.351 -15.926 1.00 88.44 285 GLU A O 1
ATOM 2147 N N . TYR A 1 286 ? 41.859 6.389 -17.714 1.00 85.94 286 TYR A N 1
ATOM 2148 C CA . TYR A 1 286 ? 41.181 5.132 -17.363 1.00 85.94 286 TYR A CA 1
ATOM 2149 C C . TYR A 1 286 ? 40.885 4.207 -18.545 1.00 85.94 286 TYR A C 1
ATOM 2151 O O . TYR A 1 286 ? 40.453 4.627 -19.615 1.00 85.94 286 TYR A O 1
ATOM 2159 N N . PHE A 1 287 ? 40.982 2.900 -18.275 1.00 88.06 287 PHE A N 1
ATOM 2160 C CA . PHE A 1 287 ? 40.534 1.833 -19.169 1.00 88.06 287 PHE A CA 1
ATOM 2161 C C . PHE A 1 287 ? 39.256 1.175 -18.621 1.00 88.06 287 PHE A C 1
ATOM 2163 O O . PHE A 1 287 ? 39.269 0.504 -17.586 1.00 88.06 287 PHE A O 1
ATOM 2170 N N . TYR A 1 288 ? 38.136 1.346 -19.320 1.00 86.31 288 TYR A N 1
ATOM 2171 C CA . TYR A 1 288 ? 36.819 0.852 -18.926 1.00 86.31 288 TYR A CA 1
ATOM 2172 C C . TYR A 1 288 ? 36.450 -0.448 -19.647 1.00 86.31 288 TYR A C 1
ATOM 2174 O O . TYR A 1 288 ? 36.453 -0.534 -20.878 1.00 86.31 288 TYR A O 1
ATOM 2182 N 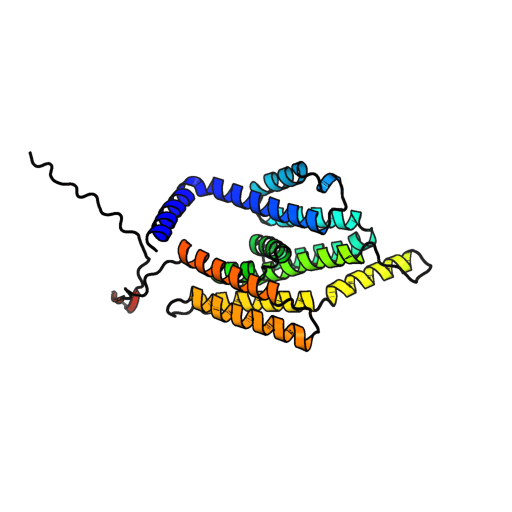N . TYR A 1 289 ? 36.004 -1.436 -18.872 1.00 86.50 289 TYR A N 1
ATOM 2183 C CA . TYR A 1 289 ? 35.333 -2.635 -19.373 1.00 86.50 289 TYR A CA 1
ATOM 2184 C C . TYR A 1 289 ? 33.832 -2.510 -19.106 1.00 86.50 289 TYR A C 1
ATOM 2186 O O . TYR A 1 289 ? 33.395 -2.597 -17.960 1.00 86.50 289 TYR A O 1
ATOM 2194 N N . VAL A 1 290 ? 33.033 -2.295 -20.154 1.00 81.69 290 VAL A N 1
ATOM 2195 C CA . VAL A 1 290 ? 31.594 -2.020 -20.019 1.00 81.69 290 VAL A CA 1
ATOM 2196 C C . VAL A 1 290 ? 30.771 -3.101 -20.704 1.00 81.69 290 VAL A C 1
ATOM 2198 O O . VAL A 1 290 ? 30.984 -3.442 -21.867 1.00 81.69 290 VAL A O 1
ATOM 2201 N N . LYS A 1 291 ? 29.763 -3.611 -19.998 1.00 79.38 291 LYS A N 1
ATOM 2202 C CA . LYS A 1 291 ? 28.750 -4.504 -20.564 1.00 79.38 291 LYS A CA 1
ATOM 2203 C C . LYS A 1 291 ? 27.549 -3.692 -21.044 1.00 79.38 291 LYS A C 1
ATOM 2205 O O . LYS A 1 291 ? 26.767 -3.184 -20.242 1.00 79.38 291 LYS A O 1
ATOM 2210 N N . ALA A 1 292 ? 27.368 -3.603 -22.355 1.00 77.25 292 ALA A N 1
ATOM 2211 C CA . ALA A 1 292 ? 26.245 -2.925 -22.983 1.00 77.25 292 ALA A CA 1
ATOM 2212 C C . ALA A 1 292 ? 25.102 -3.911 -23.271 1.00 77.25 292 ALA A C 1
ATOM 2214 O O . ALA A 1 292 ? 25.273 -4.931 -23.942 1.00 77.25 292 ALA A O 1
ATOM 2215 N N . ILE A 1 293 ? 23.901 -3.597 -22.777 1.00 74.62 293 ILE A N 1
ATOM 2216 C CA . ILE A 1 293 ? 22.683 -4.356 -23.082 1.00 74.62 293 ILE A CA 1
ATOM 2217 C C . ILE A 1 293 ? 21.708 -3.421 -23.807 1.00 74.62 293 ILE A C 1
ATOM 2219 O O . ILE A 1 293 ? 21.186 -2.483 -23.195 1.00 74.62 293 ILE A O 1
ATOM 2223 N N . PRO A 1 294 ? 21.430 -3.644 -25.102 1.00 69.75 294 PRO A N 1
ATOM 2224 C CA . PRO A 1 294 ? 20.594 -2.742 -25.872 1.00 69.75 294 PRO A CA 1
ATOM 2225 C C . PRO A 1 294 ? 19.136 -2.811 -25.407 1.00 69.75 294 PRO A C 1
ATOM 2227 O O . PRO A 1 294 ? 18.571 -3.880 -25.160 1.00 69.75 294 PRO A O 1
ATOM 2230 N N . LYS A 1 295 ? 18.486 -1.646 -25.325 1.00 68.50 295 LYS A N 1
ATOM 2231 C CA . LYS A 1 295 ? 17.034 -1.554 -25.122 1.00 68.50 295 LYS A CA 1
ATOM 2232 C C . LYS A 1 295 ? 16.312 -2.066 -26.370 1.00 68.50 295 LYS A C 1
ATOM 2234 O O . LYS A 1 295 ? 16.671 -1.703 -27.491 1.00 68.50 295 LYS A O 1
ATOM 2239 N N . ARG A 1 296 ? 15.251 -2.855 -26.190 1.00 64.88 296 ARG A N 1
ATOM 2240 C CA . ARG A 1 296 ? 14.374 -3.271 -27.294 1.00 64.88 296 ARG A CA 1
ATOM 2241 C C . ARG A 1 296 ? 13.667 -2.032 -27.846 1.00 64.88 296 ARG A C 1
ATOM 2243 O O . ARG A 1 296 ? 12.823 -1.454 -27.167 1.00 64.88 296 ARG A O 1
ATOM 2250 N N . LYS A 1 297 ? 14.010 -1.630 -29.070 1.00 58.28 297 LYS A N 1
ATOM 2251 C CA . LYS A 1 297 ? 13.299 -0.602 -29.844 1.00 58.28 297 LYS A CA 1
ATOM 2252 C C . LYS A 1 297 ? 12.644 -1.262 -31.050 1.00 58.28 297 LYS A C 1
ATOM 2254 O O . LYS A 1 297 ? 13.276 -2.088 -31.717 1.00 58.28 297 LYS A O 1
ATOM 2259 N N . VAL A 1 298 ? 11.402 -0.900 -31.367 1.00 51.69 298 VAL A N 1
ATOM 2260 C CA . VAL A 1 298 ? 10.842 -1.261 -32.672 1.00 51.69 298 VAL A CA 1
ATOM 2261 C C . VAL A 1 298 ? 11.516 -0.360 -33.701 1.00 51.69 298 VAL A C 1
ATOM 2263 O O . VAL A 1 298 ? 11.222 0.830 -33.792 1.00 51.69 298 VAL A O 1
ATOM 2266 N N . HIS A 1 299 ? 12.441 -0.901 -34.495 1.00 44.66 299 HIS A N 1
ATOM 2267 C CA . HIS A 1 299 ? 12.894 -0.190 -35.686 1.00 44.66 299 HIS A CA 1
ATOM 2268 C C . HIS A 1 299 ? 11.694 -0.037 -36.625 1.00 44.66 299 HIS A C 1
ATOM 2270 O O . HIS A 1 299 ? 11.316 -0.975 -37.330 1.00 44.66 299 HIS A O 1
ATOM 2276 N N . ARG A 1 300 ? 11.084 1.154 -36.647 1.00 41.25 300 ARG A N 1
ATOM 2277 C CA . ARG A 1 300 ? 10.187 1.531 -37.739 1.00 41.25 300 ARG A CA 1
ATOM 2278 C C . ARG A 1 300 ? 11.046 1.498 -38.996 1.00 41.25 300 ARG A C 1
ATOM 2280 O O . ARG A 1 300 ? 12.023 2.243 -39.081 1.00 41.25 300 ARG A O 1
ATOM 2287 N N . LYS A 1 301 ? 10.731 0.593 -39.928 1.00 35.56 301 LYS A N 1
ATOM 2288 C CA . LYS A 1 301 ? 11.379 0.507 -41.243 1.00 35.56 301 LYS A CA 1
ATOM 2289 C C . LYS A 1 301 ? 11.433 1.942 -41.779 1.00 35.56 301 LYS A C 1
ATOM 2291 O O . LYS A 1 301 ? 10.375 2.543 -41.978 1.00 35.56 301 LYS A O 1
ATOM 2296 N N . LYS A 1 302 ? 12.630 2.538 -41.905 1.00 35.28 302 LYS A N 1
ATOM 2297 C CA . LYS A 1 302 ? 12.780 3.832 -42.586 1.00 35.28 302 LYS A CA 1
ATOM 2298 C C . LYS A 1 302 ? 12.124 3.615 -43.943 1.00 35.28 302 LYS A C 1
ATOM 2300 O O . LYS A 1 302 ? 12.572 2.751 -44.693 1.00 35.28 302 LYS A O 1
ATOM 2305 N N . ARG A 1 303 ? 11.016 4.313 -44.210 1.00 38.19 303 ARG A N 1
ATOM 2306 C CA . ARG A 1 303 ? 10.414 4.355 -45.543 1.00 38.19 303 ARG A CA 1
ATOM 2307 C C . ARG A 1 303 ? 11.558 4.825 -46.435 1.00 38.19 303 ARG A C 1
ATOM 2309 O O . ARG A 1 303 ? 12.043 5.938 -46.245 1.00 38.19 303 ARG A O 1
ATOM 2316 N N . SER A 1 304 ? 12.100 3.929 -47.259 1.00 38.97 304 SER A N 1
ATOM 2317 C CA . SER A 1 304 ? 13.194 4.262 -48.160 1.00 38.97 304 SER A CA 1
ATOM 2318 C C . SER A 1 304 ? 12.719 5.459 -48.969 1.00 38.97 304 SER A C 1
ATOM 2320 O O . SER A 1 304 ? 11.720 5.338 -49.680 1.00 38.97 304 SER A O 1
ATOM 2322 N N . ARG A 1 305 ? 13.379 6.613 -48.826 1.00 42.44 305 ARG A N 1
ATOM 2323 C CA . ARG A 1 305 ? 13.265 7.690 -49.808 1.00 42.44 305 ARG A CA 1
ATOM 2324 C C . ARG A 1 305 ? 13.835 7.113 -51.099 1.00 42.44 305 ARG A C 1
ATOM 2326 O O . ARG A 1 305 ? 15.044 7.086 -51.301 1.00 42.44 305 ARG A O 1
ATOM 2333 N N . ARG A 1 306 ? 12.959 6.489 -51.882 1.00 41.97 306 ARG A N 1
ATOM 2334 C CA . ARG A 1 306 ? 13.269 5.916 -53.181 1.00 41.97 306 ARG A CA 1
ATOM 2335 C C . ARG A 1 306 ? 13.224 7.091 -54.151 1.00 41.97 306 ARG A C 1
ATOM 2337 O O . ARG A 1 306 ? 12.150 7.603 -54.421 1.00 41.97 306 ARG A O 1
ATOM 2344 N N . SER A 1 307 ? 14.415 7.525 -54.558 1.00 46.62 307 SER A N 1
ATOM 2345 C CA . SER A 1 307 ? 14.715 8.190 -55.829 1.00 46.62 307 SER A CA 1
ATOM 2346 C C . SER A 1 307 ? 13.738 9.271 -56.313 1.00 46.62 307 SER A C 1
ATOM 2348 O O . SER A 1 307 ? 12.833 8.981 -57.088 1.00 46.62 307 SER A O 1
ATOM 2350 N N . GLU A 1 308 ? 14.050 10.529 -56.020 1.00 39.25 308 GLU A N 1
ATOM 2351 C CA . GLU A 1 308 ? 13.881 11.592 -57.016 1.00 39.25 308 GLU A CA 1
ATOM 2352 C C . GLU A 1 308 ? 15.274 11.903 -57.568 1.00 39.25 308 GLU A C 1
ATOM 2354 O O . GLU A 1 308 ? 16.019 12.728 -57.051 1.00 39.25 308 GLU A O 1
ATOM 2359 N N . ARG A 1 309 ? 15.671 11.112 -58.571 1.00 41.81 309 ARG A N 1
ATOM 2360 C CA . ARG A 1 309 ? 16.530 11.596 -59.649 1.00 41.81 309 ARG A CA 1
ATOM 2361 C C . ARG A 1 309 ? 15.583 11.930 -60.794 1.00 41.81 309 ARG A C 1
ATOM 2363 O O . ARG A 1 309 ? 15.043 10.998 -61.392 1.00 41.81 309 ARG A O 1
ATOM 2370 N N . ARG A 1 310 ? 15.384 13.213 -61.059 1.00 40.69 310 ARG A N 1
ATOM 2371 C CA . ARG A 1 310 ? 15.193 13.777 -62.396 1.00 40.69 310 ARG A CA 1
ATOM 2372 C C . ARG A 1 310 ? 15.849 15.142 -62.401 1.00 40.69 310 ARG A C 1
ATOM 2374 O O . ARG A 1 310 ? 15.683 15.844 -61.382 1.00 40.69 310 ARG A O 1
#

Radius of gyration: 24.16 Å; chains: 1; bounding box: 69×41×98 Å